Protein AF-A0A4R8Q6T5-F1 (afdb_monomer)

Mean predicted aligned error: 12.67 Å

Organism: NCBI:txid1347390

Sequence (331 aa):
MTASGTAIITATITTNTTVVEKPWSIVIPDEGCGNKSRFLDVEGKPVYREVRLLKQKSNISKEDVSLVDELRDRFESWFIHNTKSTYNVDPVTRTTNQLFYGLRTMEDKLNFGFCLANLYGIDLVHDEHQAITRWVAGYEISSPFKAAVAKIPATTGAVIRWTHLSHKAFQMLDERLPGIISKGEPGVYEVRDLVINELSATGEPVREVMATTLGFNEESFGQYADGPRGVPEFLFVINSRSGKSISPLVDGDCKEVVFIQNMTGKFKLVGRQVLGGNWRDGKRGPRRVYYFDEIEAPETESHITARDIKNMKYKGFFEAFGFGPCELGCC

Solvent-accessible surface area (backbone atoms only — not comparable to full-atom values): 19272 Å² total; per-residue (Å²): 141,82,86,88,81,85,83,84,82,85,78,86,76,80,80,72,84,76,78,78,83,71,83,79,72,86,75,81,79,94,71,80,88,79,95,71,95,73,64,48,48,101,84,70,42,74,57,71,46,60,77,43,65,77,82,73,100,65,90,78,46,74,66,47,52,54,49,47,52,58,51,44,54,50,50,47,38,22,75,78,68,65,44,67,47,76,40,78,56,38,62,43,59,48,46,49,50,57,53,47,76,65,50,89,47,71,67,57,32,50,36,48,4,52,54,51,31,51,75,43,69,32,44,81,82,74,51,15,50,57,26,48,42,41,27,76,73,69,67,50,84,50,73,47,26,55,56,32,53,68,47,46,57,62,29,35,18,36,28,33,32,76,39,57,63,25,72,66,50,44,47,26,63,78,69,39,38,40,22,87,74,74,62,45,58,61,32,38,31,47,44,52,40,76,45,46,33,67,75,47,78,75,79,50,78,79,44,48,61,39,75,27,14,59,27,43,52,71,51,67,48,74,78,48,78,86,51,100,59,85,58,43,46,33,32,39,41,33,41,35,56,35,28,26,70,50,18,65,52,65,72,46,86,37,50,30,27,39,33,41,53,93,69,34,34,34,37,34,61,53,32,34,34,40,39,73,29,65,40,74,97,83,32,78,28,42,35,34,37,39,33,28,43,52,39,80,42,62,89,73,92,59,90,76,44,44,62,55,64,72,64,58,78,85,60,62,59,49,71,77,72,72,42,62,80,76,75,88,66,86,134

Radius of gyration: 25.17 Å; Cα contacts (8 Å, |Δi|>4): 557; chains: 1; bounding box: 45×65×118 Å

Structure (mmCIF, N/CA/C/O backbone):
data_AF-A0A4R8Q6T5-F1
#
_entry.id   AF-A0A4R8Q6T5-F1
#
loop_
_atom_site.group_PDB
_atom_site.id
_atom_site.type_symbol
_atom_site.label_atom_id
_atom_site.label_alt_id
_atom_site.label_comp_id
_atom_site.label_asym_id
_atom_site.label_entity_id
_atom_site.label_seq_id
_atom_site.pdbx_PDB_ins_code
_atom_site.Cartn_x
_atom_site.Cartn_y
_atom_site.Cartn_z
_atom_site.occupancy
_atom_site.B_iso_or_equiv
_atom_site.auth_seq_id
_atom_site.auth_comp_id
_atom_site.auth_asym_id
_atom_site.auth_atom_id
_atom_site.pdbx_PDB_model_num
ATOM 1 N N . MET A 1 1 ? 5.111 -31.913 -77.897 1.00 41.72 1 MET A N 1
ATOM 2 C CA . MET A 1 1 ? 3.918 -31.370 -77.216 1.00 41.72 1 MET A CA 1
ATOM 3 C C . MET A 1 1 ? 3.627 -32.261 -76.027 1.00 41.72 1 MET A C 1
ATOM 5 O O . MET A 1 1 ? 3.254 -33.404 -76.239 1.00 41.72 1 MET A O 1
ATOM 9 N N . THR A 1 2 ? 3.842 -31.778 -74.808 1.00 31.95 2 THR A N 1
ATOM 10 C CA . THR A 1 2 ? 3.439 -32.469 -73.573 1.00 31.95 2 THR A CA 1
ATOM 11 C C . THR A 1 2 ? 3.069 -31.404 -72.549 1.00 31.95 2 THR A C 1
ATOM 13 O O . THR A 1 2 ? 3.820 -30.455 -72.337 1.00 31.95 2 THR A O 1
ATOM 16 N N . ALA A 1 3 ? 1.852 -31.529 -72.029 1.00 30.45 3 ALA A N 1
ATOM 17 C CA . ALA A 1 3 ? 1.122 -30.528 -71.268 1.00 30.45 3 ALA A CA 1
ATOM 18 C C . ALA A 1 3 ? 1.686 -30.317 -69.854 1.00 30.45 3 ALA A C 1
ATOM 20 O O . ALA A 1 3 ? 2.035 -31.279 -69.173 1.00 30.45 3 ALA A O 1
ATOM 21 N N . SER A 1 4 ? 1.712 -29.062 -69.394 1.00 28.89 4 SER A N 1
ATOM 22 C CA . SER A 1 4 ? 1.910 -28.716 -67.985 1.00 28.89 4 SER A CA 1
ATOM 23 C C . SER A 1 4 ? 0.555 -28.681 -67.274 1.00 28.89 4 SER A C 1
ATOM 25 O O . SER A 1 4 ? -0.289 -27.845 -67.597 1.00 28.89 4 SER A O 1
ATOM 27 N N . GLY A 1 5 ? 0.342 -29.577 -66.312 1.00 30.03 5 GLY A N 1
ATOM 28 C CA . GLY A 1 5 ? -0.769 -29.506 -65.365 1.00 30.03 5 GLY A CA 1
ATOM 29 C C . GLY A 1 5 ? -0.298 -28.874 -64.059 1.00 30.03 5 GLY A C 1
ATOM 30 O O . GLY A 1 5 ? 0.591 -29.410 -63.402 1.00 30.03 5 GLY A O 1
ATOM 31 N N . THR A 1 6 ? -0.882 -27.739 -63.685 1.00 29.98 6 THR A N 1
ATOM 32 C CA . THR A 1 6 ? -0.647 -27.085 -62.392 1.00 29.98 6 THR A CA 1
ATOM 33 C C . THR A 1 6 ? -1.584 -27.701 -61.354 1.00 29.98 6 THR A C 1
ATOM 35 O O . THR A 1 6 ? -2.801 -27.572 -61.473 1.00 29.98 6 THR A O 1
ATOM 38 N N . ALA A 1 7 ? -1.039 -28.363 -60.333 1.00 28.12 7 ALA A N 1
ATOM 39 C CA . ALA A 1 7 ? -1.802 -28.779 -59.159 1.00 28.12 7 ALA A CA 1
ATOM 40 C C . ALA A 1 7 ? -1.841 -27.626 -58.143 1.00 28.12 7 ALA A C 1
ATOM 42 O O . ALA A 1 7 ? -0.799 -27.162 -57.683 1.00 28.12 7 ALA A O 1
ATOM 43 N N . ILE A 1 8 ? -3.041 -27.154 -57.802 1.00 29.17 8 ILE A N 1
ATOM 44 C CA . ILE A 1 8 ? -3.260 -26.174 -56.733 1.00 29.17 8 ILE A CA 1
ATOM 45 C C . ILE A 1 8 ? -3.425 -26.954 -55.426 1.00 29.17 8 ILE A C 1
ATOM 47 O O . ILE A 1 8 ? -4.403 -27.677 -55.253 1.00 29.17 8 ILE A O 1
ATOM 51 N N . ILE A 1 9 ? -2.468 -26.810 -54.510 1.00 27.95 9 ILE A N 1
ATOM 52 C CA . ILE A 1 9 ? -2.590 -27.297 -53.132 1.00 27.95 9 ILE A CA 1
ATOM 53 C C . ILE A 1 9 ? -3.162 -26.147 -52.302 1.00 27.95 9 ILE A C 1
ATOM 55 O O . ILE A 1 9 ? -2.483 -25.154 -52.046 1.00 27.95 9 ILE A O 1
ATOM 59 N N . THR A 1 10 ? -4.423 -26.262 -51.894 1.00 27.61 10 THR A N 1
ATOM 60 C CA . THR A 1 10 ? -5.048 -25.329 -50.951 1.00 27.61 10 THR A CA 1
ATOM 61 C C . THR A 1 10 ? -4.611 -25.701 -49.535 1.00 27.61 10 THR A C 1
ATOM 63 O O . THR A 1 10 ? -5.092 -26.679 -48.971 1.00 27.61 10 THR A O 1
ATOM 66 N N . ALA A 1 11 ? -3.688 -24.934 -48.954 1.00 26.33 11 ALA A N 1
ATOM 67 C CA . ALA A 1 11 ? -3.382 -25.021 -47.531 1.00 26.33 11 ALA A CA 1
ATOM 68 C C . ALA A 1 11 ? -4.326 -24.088 -46.759 1.00 26.33 11 ALA A C 1
ATOM 70 O O . ALA A 1 11 ? -4.243 -22.865 -46.872 1.00 26.33 11 ALA A O 1
ATOM 71 N N . THR A 1 12 ? -5.241 -24.662 -45.979 1.00 27.20 12 THR A N 1
ATOM 72 C CA . THR A 1 12 ? -6.041 -23.919 -45.001 1.00 27.20 12 THR A CA 1
ATOM 73 C C . THR A 1 12 ? -5.122 -23.478 -43.863 1.00 27.20 12 THR A C 1
ATOM 75 O O . THR A 1 12 ? -4.714 -24.291 -43.037 1.00 27.20 12 THR A O 1
ATOM 78 N N . ILE A 1 13 ? -4.765 -22.193 -43.828 1.00 26.33 13 ILE A N 1
ATOM 79 C CA . ILE A 1 13 ? -4.040 -21.597 -42.702 1.00 26.33 13 ILE A CA 1
ATOM 80 C C . ILE A 1 13 ? -5.072 -21.180 -41.658 1.00 26.33 13 ILE A C 1
ATOM 82 O O . ILE A 1 13 ? -5.786 -20.193 -41.827 1.00 26.33 13 ILE A O 1
ATOM 86 N N . THR A 1 14 ? -5.140 -21.932 -40.564 1.00 27.44 14 THR A N 1
ATOM 87 C CA . THR A 1 14 ? -5.819 -21.507 -39.339 1.00 27.44 14 THR A CA 1
ATOM 88 C C . THR A 1 14 ? -5.022 -20.344 -38.752 1.00 27.44 14 THR A C 1
ATOM 90 O O . THR A 1 14 ? -3.917 -20.530 -38.242 1.00 27.44 14 THR A O 1
ATOM 93 N N . THR A 1 15 ? -5.537 -19.122 -38.865 1.00 31.30 15 THR A N 1
ATOM 94 C CA . THR A 1 15 ? -4.906 -17.940 -38.273 1.00 31.30 15 THR A CA 1
ATOM 95 C C . THR A 1 15 ? -5.043 -18.005 -36.755 1.00 31.30 15 THR A C 1
ATOM 97 O O . THR A 1 15 ? -6.064 -17.603 -36.200 1.00 31.30 15 THR A O 1
ATOM 100 N N . ASN A 1 16 ? -4.006 -18.496 -36.076 1.00 28.91 16 ASN A N 1
ATOM 101 C CA . ASN A 1 16 ? -3.763 -18.113 -34.692 1.00 28.91 16 ASN A CA 1
ATOM 102 C C . ASN A 1 16 ? -3.507 -16.609 -34.689 1.00 28.91 16 ASN A C 1
ATOM 104 O O . ASN A 1 16 ? -2.599 -16.130 -35.367 1.00 28.91 16 ASN A O 1
ATOM 108 N N . THR A 1 17 ? -4.343 -15.870 -33.971 1.00 29.81 17 THR A N 1
ATOM 109 C CA . THR A 1 17 ? -4.276 -14.419 -33.838 1.00 29.81 17 THR A CA 1
ATOM 110 C C . THR A 1 17 ? -2.946 -14.034 -33.193 1.00 29.81 17 THR A C 1
ATOM 112 O O . THR A 1 17 ? -2.808 -13.993 -31.972 1.00 29.81 17 THR A O 1
ATOM 115 N N . THR A 1 18 ? -1.932 -13.769 -34.011 1.00 25.67 18 THR A N 1
ATOM 116 C CA . THR A 1 18 ? -0.699 -13.118 -33.585 1.00 25.67 18 THR A CA 1
ATOM 117 C C . THR A 1 18 ? -1.061 -11.684 -33.227 1.00 25.67 18 THR A C 1
ATOM 119 O O . THR A 1 18 ? -1.229 -10.826 -34.093 1.00 25.67 18 THR A O 1
ATOM 122 N N . VAL A 1 19 ? -1.229 -11.419 -31.932 1.00 29.92 19 VAL A N 1
ATOM 123 C CA . VAL A 1 19 ? -1.235 -10.051 -31.416 1.00 29.92 19 VAL A CA 1
ATOM 124 C C . VAL A 1 19 ? 0.145 -9.476 -31.716 1.00 29.92 19 VAL A C 1
ATOM 126 O O . VAL A 1 19 ? 1.141 -9.880 -31.119 1.00 29.92 19 VAL A O 1
ATOM 129 N N . VAL A 1 20 ? 0.200 -8.579 -32.698 1.00 27.17 20 VAL A N 1
ATOM 130 C CA . VAL A 1 20 ? 1.410 -7.856 -33.086 1.00 27.17 20 VAL A CA 1
ATOM 131 C C . VAL A 1 20 ? 1.887 -7.044 -31.883 1.00 27.17 20 VAL A C 1
ATOM 133 O O . VAL A 1 20 ? 1.216 -6.115 -31.435 1.00 27.17 20 VAL A O 1
ATOM 136 N N . GLU A 1 21 ? 3.051 -7.410 -31.352 1.00 30.05 21 GLU A N 1
ATOM 137 C CA . GLU A 1 21 ? 3.780 -6.618 -30.372 1.00 30.05 21 GLU A CA 1
ATOM 138 C C . GLU A 1 21 ? 4.259 -5.331 -31.041 1.00 30.05 21 GLU A C 1
ATOM 140 O O . GLU A 1 21 ? 5.170 -5.344 -31.866 1.00 30.05 21 GLU A O 1
ATOM 145 N N . LYS A 1 22 ? 3.657 -4.199 -30.677 1.00 25.34 22 LYS A N 1
ATOM 146 C CA . LYS A 1 22 ? 4.366 -2.927 -30.768 1.00 25.34 22 LYS A CA 1
ATOM 147 C C . LYS A 1 22 ? 5.020 -2.668 -29.409 1.00 25.34 22 LYS A C 1
ATOM 149 O O . LYS A 1 22 ? 4.285 -2.567 -28.427 1.00 25.34 22 LYS A O 1
ATOM 154 N N . PRO A 1 23 ? 6.358 -2.565 -29.309 1.00 31.11 23 PRO A N 1
ATOM 155 C CA . PRO A 1 23 ? 6.964 -1.878 -28.179 1.00 31.11 23 PRO A CA 1
ATOM 156 C C . PRO A 1 23 ? 6.429 -0.443 -28.194 1.00 31.11 23 PRO A C 1
ATOM 158 O O . PRO A 1 23 ? 6.535 0.257 -29.201 1.00 31.11 23 PRO A O 1
ATOM 161 N N . TRP A 1 24 ? 5.778 -0.021 -27.114 1.00 28.05 24 TRP A N 1
ATOM 162 C CA . TRP A 1 24 ? 5.309 1.354 -26.982 1.00 28.05 24 TRP A CA 1
ATOM 163 C C . TRP A 1 24 ? 6.512 2.208 -26.584 1.00 28.05 24 TRP A C 1
ATOM 165 O O . TRP A 1 24 ? 6.812 2.386 -25.408 1.00 28.05 24 TRP A O 1
ATOM 175 N N . SER A 1 25 ? 7.248 2.699 -27.576 1.00 28.02 25 SER A N 1
ATOM 176 C CA . SER A 1 25 ? 8.178 3.810 -27.411 1.00 28.02 25 SER A CA 1
ATOM 177 C C . SER A 1 25 ? 7.420 5.106 -27.687 1.00 28.02 25 SER A C 1
ATOM 179 O O . SER A 1 25 ? 7.092 5.417 -28.830 1.00 28.02 25 SER A O 1
ATOM 181 N N . ILE A 1 26 ? 7.133 5.880 -26.639 1.00 29.61 26 ILE A N 1
ATOM 182 C CA . ILE A 1 26 ? 6.725 7.275 -26.818 1.00 29.61 26 ILE A CA 1
ATOM 183 C C . ILE A 1 26 ? 7.985 8.049 -27.210 1.00 29.61 26 ILE A C 1
ATOM 185 O O . ILE A 1 26 ? 8.833 8.359 -26.376 1.00 29.61 26 ILE A O 1
ATOM 189 N N . VAL A 1 27 ? 8.121 8.329 -28.504 1.00 29.09 27 VAL A N 1
ATOM 190 C CA . VAL A 1 27 ? 9.004 9.386 -28.999 1.00 29.09 27 VAL A CA 1
ATOM 191 C C . VAL A 1 27 ? 8.220 10.684 -28.861 1.00 29.09 27 VAL A C 1
ATOM 193 O O . VAL A 1 27 ? 7.201 10.857 -29.522 1.00 29.09 27 VAL A O 1
ATOM 196 N N . ILE A 1 28 ? 8.662 11.579 -27.978 1.00 32.03 28 ILE A N 1
ATOM 197 C CA . ILE A 1 28 ? 8.125 12.943 -27.916 1.00 32.03 28 ILE A CA 1
ATOM 198 C C . ILE A 1 28 ? 8.622 13.668 -29.179 1.00 32.03 28 ILE A C 1
ATOM 200 O O . ILE A 1 28 ? 9.840 13.796 -29.324 1.00 32.03 28 ILE A O 1
ATOM 204 N N . PRO A 1 29 ? 7.747 14.121 -30.099 1.00 27.34 29 PRO A N 1
ATOM 205 C CA . PRO A 1 29 ? 8.188 14.932 -31.221 1.00 27.34 29 PRO A CA 1
ATOM 206 C C . PRO A 1 29 ? 8.642 16.295 -30.701 1.00 27.34 29 PRO A C 1
ATOM 208 O O . PRO A 1 29 ? 7.980 16.924 -29.871 1.00 27.34 29 PRO A O 1
ATOM 211 N N . ASP A 1 30 ? 9.811 16.719 -31.168 1.00 35.44 30 ASP A N 1
ATOM 212 C CA . ASP A 1 30 ? 10.375 18.021 -30.851 1.00 35.44 30 ASP A CA 1
ATOM 213 C C . ASP A 1 30 ? 9.693 19.073 -31.725 1.00 35.44 30 ASP A C 1
ATOM 215 O O . ASP A 1 30 ? 10.127 19.355 -32.836 1.00 35.44 30 ASP A O 1
ATOM 219 N N . GLU A 1 31 ? 8.598 19.643 -31.227 1.00 29.88 31 GLU A N 1
ATOM 220 C CA . GLU A 1 31 ? 8.008 20.837 -31.821 1.00 29.88 31 GLU A CA 1
ATOM 221 C C . GLU A 1 31 ? 7.702 21.875 -30.738 1.00 29.88 31 GLU A C 1
ATOM 223 O O . GLU A 1 31 ? 6.775 21.733 -29.945 1.00 29.88 31 GLU A O 1
ATOM 228 N N . GLY A 1 32 ? 8.500 22.945 -30.741 1.00 27.53 32 GLY A N 1
ATOM 229 C CA . GLY A 1 32 ? 8.045 24.279 -30.355 1.00 27.53 32 GLY A CA 1
ATOM 230 C C . GLY A 1 32 ? 8.136 24.656 -28.873 1.00 27.53 32 GLY A C 1
ATOM 231 O O . GLY A 1 32 ? 7.346 24.224 -28.046 1.00 27.53 32 GLY A O 1
ATOM 232 N N . CYS A 1 33 ? 9.067 25.575 -28.601 1.00 26.97 33 CYS A N 1
ATOM 233 C CA . CYS A 1 33 ? 9.010 26.670 -27.624 1.00 26.97 33 CYS A CA 1
ATOM 234 C C . CYS A 1 33 ? 8.460 26.419 -26.201 1.00 26.97 33 CYS A C 1
ATOM 236 O O . CYS A 1 33 ? 7.260 26.308 -25.974 1.00 26.97 33 CYS A O 1
ATOM 238 N N . GLY A 1 34 ? 9.349 26.597 -25.214 1.00 26.50 34 GLY A N 1
ATOM 239 C CA . GLY A 1 34 ? 8.990 27.096 -23.881 1.00 26.50 34 GLY A CA 1
ATOM 240 C C . GLY A 1 34 ? 9.240 26.106 -22.745 1.00 26.50 34 GLY A C 1
ATOM 241 O O . GLY A 1 34 ? 8.472 25.173 -22.548 1.00 26.50 34 GLY A O 1
ATOM 242 N N . ASN A 1 35 ? 10.325 26.346 -21.999 1.00 32.84 35 ASN A N 1
ATOM 243 C CA . ASN A 1 35 ? 10.637 25.865 -20.645 1.00 32.84 35 ASN A CA 1
ATOM 244 C C . ASN A 1 35 ? 9.890 24.605 -20.168 1.00 32.84 35 ASN A C 1
ATOM 246 O O . ASN A 1 35 ? 8.928 24.683 -19.405 1.00 32.84 35 ASN A O 1
ATOM 250 N N . LYS A 1 36 ? 10.402 23.429 -20.543 1.00 28.45 36 LYS A N 1
ATOM 251 C CA . LYS A 1 36 ? 10.101 22.162 -19.866 1.00 28.45 36 LYS A CA 1
ATOM 252 C C . LYS A 1 36 ? 11.420 21.489 -19.517 1.00 28.45 36 LYS A C 1
ATOM 254 O O . LYS A 1 36 ? 12.179 21.111 -20.405 1.00 28.45 36 LYS A O 1
ATOM 259 N N . SER A 1 37 ? 11.702 21.373 -18.226 1.00 32.12 37 SER A N 1
ATOM 260 C CA . SER A 1 37 ? 12.828 20.619 -17.680 1.00 32.12 37 SER A CA 1
ATOM 261 C C . SER A 1 37 ? 12.722 19.156 -18.130 1.00 32.12 37 SER A C 1
ATOM 263 O O . SER A 1 37 ? 11.960 18.369 -17.573 1.00 32.12 37 SER A O 1
ATOM 265 N N . ARG A 1 38 ? 13.455 18.797 -19.191 1.00 37.28 38 ARG A N 1
ATOM 266 C CA . ARG A 1 38 ? 13.640 17.411 -19.636 1.00 37.28 38 ARG A CA 1
ATOM 267 C C . ARG A 1 38 ? 14.781 16.806 -18.816 1.00 37.28 38 ARG A C 1
ATOM 269 O O . ARG A 1 38 ? 15.878 17.356 -18.792 1.00 37.28 38 ARG A O 1
ATOM 276 N N . PHE A 1 39 ? 14.520 15.692 -18.134 1.00 44.72 39 PHE A N 1
ATOM 277 C CA . PHE A 1 39 ? 15.545 14.930 -17.416 1.00 44.72 39 PHE A CA 1
ATOM 278 C C . PHE A 1 39 ? 16.373 14.147 -18.432 1.00 44.72 39 PHE A C 1
ATOM 280 O O . PHE A 1 39 ? 15.939 13.110 -18.940 1.00 44.72 39 PHE A O 1
ATOM 287 N N . LEU A 1 40 ? 17.529 14.708 -18.773 1.00 40.06 40 LEU A N 1
ATOM 288 C CA . LEU A 1 40 ? 18.495 14.109 -19.677 1.00 40.06 40 LEU A CA 1
ATOM 289 C C . LEU A 1 40 ? 19.514 13.274 -18.879 1.00 40.06 40 LEU A C 1
ATOM 291 O O . LEU A 1 40 ? 19.876 13.656 -17.765 1.00 40.06 40 LEU A O 1
ATOM 295 N N . ASP A 1 41 ? 19.977 12.142 -19.415 1.00 42.50 41 ASP A N 1
ATOM 296 C CA . ASP A 1 41 ? 21.210 11.509 -18.931 1.00 42.50 41 ASP A CA 1
ATOM 297 C C . ASP A 1 41 ? 22.436 12.381 -19.252 1.00 42.50 41 ASP A C 1
ATOM 299 O O . ASP A 1 41 ? 22.342 13.443 -19.869 1.00 42.50 41 ASP A O 1
ATOM 303 N N . VAL A 1 42 ? 23.613 11.909 -18.833 1.00 36.12 42 VAL A N 1
ATOM 304 C CA . VAL A 1 42 ? 24.922 12.545 -19.064 1.00 36.12 42 VAL A CA 1
ATOM 305 C C . VAL A 1 42 ? 25.224 12.771 -20.562 1.00 36.12 42 VAL A C 1
ATOM 307 O O . VAL A 1 42 ? 26.123 13.539 -20.888 1.00 36.12 42 VAL A O 1
ATOM 310 N N . GLU A 1 43 ? 24.469 12.145 -21.474 1.00 38.50 43 GLU A N 1
ATOM 311 C CA . GLU A 1 43 ? 24.570 12.293 -22.933 1.00 38.50 43 GLU A CA 1
ATOM 312 C C . GLU A 1 43 ? 23.423 13.115 -23.550 1.00 38.50 43 GLU A C 1
ATOM 314 O O . GLU A 1 43 ? 23.309 13.190 -24.775 1.00 38.50 43 GLU A O 1
ATOM 319 N N . GLY A 1 44 ? 22.550 13.734 -22.751 1.00 35.84 44 GLY A N 1
ATOM 320 C CA . GLY A 1 44 ? 21.470 14.551 -23.297 1.00 35.84 44 GLY A CA 1
ATOM 321 C C . GLY A 1 44 ? 20.220 13.767 -23.732 1.00 35.84 44 GLY A C 1
ATOM 322 O O . GLY A 1 44 ? 19.425 14.314 -24.496 1.00 35.84 44 GLY A O 1
ATOM 323 N N . LYS A 1 45 ? 20.012 12.512 -23.294 1.00 40.00 45 LYS A N 1
ATOM 324 C CA . LYS A 1 45 ? 18.856 11.677 -23.699 1.00 40.00 45 LYS A CA 1
ATOM 325 C C . LYS A 1 45 ? 17.794 11.544 -22.599 1.00 40.00 45 LYS A C 1
ATOM 327 O O . LYS A 1 45 ? 18.154 11.411 -21.433 1.00 40.00 45 LYS A O 1
ATOM 332 N N . PRO A 1 46 ? 16.486 11.507 -22.929 1.00 44.44 46 PRO A N 1
ATOM 333 C CA . PRO A 1 46 ? 15.430 11.272 -21.942 1.00 44.44 46 PRO A CA 1
ATOM 334 C C . PRO A 1 46 ? 15.614 9.913 -21.253 1.00 44.44 46 PRO A C 1
ATOM 336 O O . PRO A 1 46 ? 15.673 8.887 -21.931 1.00 44.44 46 PRO A O 1
ATOM 339 N N . VAL A 1 47 ? 15.663 9.871 -19.917 1.00 50.72 47 VAL A N 1
ATOM 340 C CA . VAL A 1 47 ? 15.849 8.602 -19.184 1.00 50.72 47 VAL A CA 1
ATOM 341 C C . VAL A 1 47 ? 14.530 8.038 -18.662 1.00 50.72 47 VAL A C 1
ATOM 343 O O . VAL A 1 47 ? 14.310 7.935 -17.459 1.00 50.72 47 VAL A O 1
ATOM 346 N N . TYR A 1 48 ? 13.674 7.609 -19.589 1.00 52.06 48 TYR A N 1
ATOM 347 C CA . TYR A 1 48 ? 12.569 6.686 -19.315 1.00 52.06 48 TYR A CA 1
ATOM 348 C C . TYR A 1 48 ? 12.804 5.451 -20.167 1.00 52.06 48 TYR A C 1
ATOM 350 O O . TYR A 1 48 ? 12.770 5.526 -21.395 1.00 52.06 48 TYR A O 1
ATOM 358 N N . ARG A 1 49 ? 13.098 4.308 -19.546 1.00 53.69 49 ARG A N 1
ATOM 359 C CA . ARG A 1 49 ? 13.229 3.057 -20.290 1.00 53.69 49 ARG A CA 1
ATOM 360 C C . ARG A 1 49 ? 11.965 2.239 -20.069 1.00 53.69 49 ARG A C 1
ATOM 362 O O . ARG A 1 49 ? 11.766 1.668 -19.008 1.00 53.69 49 ARG A O 1
ATOM 369 N N . GLU A 1 50 ? 11.134 2.233 -21.107 1.00 58.47 50 GLU A N 1
ATOM 370 C CA . GLU A 1 50 ? 10.191 1.174 -21.479 1.00 58.47 50 GLU A CA 1
ATOM 371 C C . GLU A 1 50 ? 9.457 0.481 -20.313 1.00 58.47 50 GLU A C 1
ATOM 373 O O . GLU A 1 50 ? 10.024 -0.338 -19.582 1.00 58.47 50 GLU A O 1
ATOM 378 N N . VAL A 1 51 ? 8.150 0.728 -20.190 1.00 58.94 51 VAL A N 1
ATOM 379 C CA . VAL A 1 51 ? 7.304 -0.145 -19.370 1.00 58.94 51 VAL A CA 1
ATOM 380 C C . VAL A 1 51 ? 7.169 -1.483 -20.078 1.00 58.94 51 VAL A C 1
ATOM 382 O O . VAL A 1 51 ? 6.610 -1.580 -21.169 1.00 58.94 51 VAL A O 1
ATOM 385 N N . ARG A 1 52 ? 7.699 -2.528 -19.446 1.00 64.44 52 ARG A N 1
ATOM 386 C CA . ARG A 1 52 ? 7.574 -3.901 -19.919 1.00 64.44 52 ARG A CA 1
ATOM 387 C C . ARG A 1 52 ? 6.532 -4.596 -19.067 1.00 64.44 52 ARG A C 1
ATOM 389 O O . ARG A 1 52 ? 6.772 -4.889 -17.894 1.00 64.44 52 ARG A O 1
ATOM 396 N N . LEU A 1 53 ? 5.394 -4.911 -19.675 1.00 65.94 53 LEU A N 1
ATOM 397 C CA . LEU A 1 53 ? 4.513 -5.932 -19.124 1.00 65.94 53 LEU A CA 1
ATOM 398 C C . LEU A 1 53 ? 5.302 -7.241 -19.076 1.00 65.94 53 LEU A C 1
ATOM 400 O O . LEU A 1 53 ? 5.909 -7.656 -20.067 1.00 65.94 53 LEU A O 1
ATOM 404 N N . LEU A 1 54 ? 5.350 -7.862 -17.901 1.00 63.16 54 LEU A N 1
ATOM 405 C CA . LEU A 1 54 ? 6.136 -9.069 -17.683 1.00 63.16 54 LEU A CA 1
ATOM 406 C C . LEU A 1 54 ? 5.447 -10.259 -18.348 1.00 63.16 54 LEU A C 1
ATOM 408 O O . LEU A 1 54 ? 4.634 -10.950 -17.733 1.00 63.16 54 LEU A O 1
ATOM 412 N N . LYS A 1 55 ? 5.777 -10.487 -19.622 1.00 57.00 55 LYS A N 1
ATOM 413 C CA . LYS A 1 55 ? 5.338 -11.654 -20.381 1.00 57.00 55 LYS A CA 1
ATOM 414 C C . LYS A 1 55 ? 6.254 -12.842 -20.112 1.00 57.00 55 LYS A C 1
ATOM 416 O O . LYS A 1 55 ? 7.387 -12.859 -20.576 1.00 57.00 55 LYS A O 1
ATOM 421 N N . GLN A 1 56 ? 5.715 -13.855 -19.443 1.00 46.56 56 GLN A N 1
ATOM 422 C CA . GLN A 1 56 ? 5.859 -15.265 -19.819 1.00 46.56 56 GLN A CA 1
ATOM 423 C C . GLN A 1 56 ? 4.956 -16.114 -18.907 1.00 46.56 56 GLN A C 1
ATOM 425 O O . GLN A 1 56 ? 4.972 -15.962 -17.690 1.00 46.56 56 GLN A O 1
ATOM 430 N N . LYS A 1 57 ? 4.151 -16.993 -19.519 1.00 46.59 57 LYS A N 1
ATOM 431 C CA . LYS A 1 57 ? 3.280 -18.018 -18.897 1.00 46.59 57 LYS A CA 1
ATOM 432 C C . LYS A 1 57 ? 2.061 -17.582 -18.059 1.00 46.59 57 LYS A C 1
ATOM 434 O O . LYS A 1 57 ? 1.292 -18.459 -17.690 1.00 46.59 57 LYS A O 1
ATOM 439 N N . SER A 1 58 ? 1.822 -16.294 -17.815 1.00 52.78 58 SER A N 1
ATOM 440 C CA . SER A 1 58 ? 0.653 -15.801 -17.061 1.00 52.78 58 SER A CA 1
ATOM 441 C C . SER A 1 58 ? -0.345 -15.053 -17.952 1.00 52.78 58 SER A C 1
ATOM 443 O O . SER A 1 58 ? 0.044 -14.322 -18.866 1.00 52.78 58 SER A O 1
ATOM 445 N N . ASN A 1 59 ? -1.638 -15.233 -17.672 1.00 61.12 59 ASN A N 1
ATOM 446 C CA . ASN A 1 59 ? -2.739 -14.480 -18.273 1.00 61.12 59 ASN A CA 1
ATOM 447 C C . ASN A 1 59 ? -2.677 -13.015 -17.801 1.00 61.12 59 ASN A C 1
ATOM 449 O O . ASN A 1 59 ? -3.322 -12.653 -16.819 1.00 61.12 59 ASN A O 1
ATOM 453 N N . ILE A 1 60 ? -1.876 -12.182 -18.475 1.00 73.31 60 ILE A N 1
ATOM 454 C CA . ILE A 1 60 ? -2.020 -10.724 -18.384 1.00 73.31 60 ILE A CA 1
ATOM 455 C C . ILE A 1 60 ? -3.342 -10.377 -19.061 1.00 73.31 60 ILE A C 1
ATOM 457 O O . ILE A 1 60 ? -3.488 -10.548 -20.275 1.00 73.31 60 ILE A O 1
ATOM 461 N N . SER A 1 61 ? -4.318 -9.964 -18.264 1.00 79.88 61 SER A N 1
ATOM 462 C CA . SER A 1 61 ? -5.643 -9.612 -18.752 1.00 79.88 61 SER A CA 1
ATOM 463 C C . SER A 1 61 ? -5.658 -8.182 -19.297 1.00 79.88 61 SER A C 1
ATOM 465 O O . SER A 1 61 ? -4.713 -7.413 -19.110 1.00 79.88 61 SER A O 1
ATOM 467 N N . LYS A 1 62 ? -6.730 -7.797 -19.994 1.00 82.69 62 LYS A N 1
ATOM 468 C CA . LYS A 1 62 ? -6.885 -6.406 -20.457 1.00 82.69 62 LYS A CA 1
ATOM 469 C C . LYS A 1 62 ? -6.992 -5.438 -19.279 1.00 82.69 62 LYS A C 1
ATOM 471 O O . LYS A 1 62 ? -6.524 -4.308 -19.367 1.00 82.69 62 LYS A O 1
ATOM 476 N N . GLU A 1 63 ? -7.575 -5.904 -18.183 1.00 86.12 63 GLU A N 1
ATOM 477 C CA . GLU A 1 63 ? -7.722 -5.169 -16.933 1.00 86.12 63 GLU A CA 1
ATOM 478 C C . GLU A 1 63 ? -6.353 -4.911 -16.290 1.00 86.12 63 GLU A C 1
ATOM 480 O O . GLU A 1 63 ? -6.099 -3.786 -15.868 1.00 86.12 63 GLU A O 1
ATOM 485 N N . ASP A 1 64 ? -5.435 -5.889 -16.309 1.00 85.88 64 ASP A N 1
ATOM 486 C CA . ASP A 1 64 ? -4.056 -5.688 -15.838 1.00 85.88 64 ASP A CA 1
ATOM 487 C C . ASP A 1 64 ? -3.336 -4.598 -16.653 1.00 85.88 64 ASP A C 1
ATOM 489 O O . ASP A 1 64 ? -2.622 -3.770 -16.090 1.00 85.88 64 ASP A O 1
ATOM 493 N N . VAL A 1 65 ? -3.521 -4.586 -17.981 1.00 84.75 65 VAL A N 1
ATOM 494 C CA . VAL A 1 65 ? -2.922 -3.566 -18.860 1.00 84.75 65 VAL A CA 1
ATOM 495 C C . VAL A 1 65 ? -3.459 -2.180 -18.516 1.00 84.75 65 VAL A C 1
ATOM 497 O O . VAL A 1 65 ? -2.672 -1.267 -18.281 1.00 84.75 65 VAL A O 1
ATOM 500 N N . SER A 1 66 ? -4.786 -2.044 -18.424 1.00 86.75 66 SER A N 1
ATOM 501 C CA . SER A 1 66 ? -5.437 -0.776 -18.076 1.00 86.75 66 SER A CA 1
ATOM 502 C C . SER A 1 66 ? -4.976 -0.264 -16.712 1.00 86.75 66 SER A C 1
ATOM 504 O O . SER A 1 66 ? -4.674 0.917 -16.564 1.00 86.75 66 SER A O 1
ATOM 506 N N . LEU A 1 67 ? -4.871 -1.157 -15.724 1.00 89.00 67 LEU A N 1
ATOM 507 C CA . LEU A 1 67 ? -4.389 -0.809 -14.393 1.00 89.00 67 LEU A CA 1
ATOM 508 C C . LEU A 1 67 ? -2.941 -0.305 -14.430 1.00 89.00 67 LEU A C 1
ATOM 510 O O . LEU A 1 67 ? -2.633 0.718 -13.819 1.00 89.00 67 LEU A O 1
ATOM 514 N N . VAL A 1 68 ? -2.046 -1.005 -15.134 1.00 89.12 68 VAL A N 1
ATOM 515 C CA . VAL A 1 68 ? -0.638 -0.594 -15.244 1.00 89.12 68 VAL A CA 1
ATOM 516 C C . VAL A 1 68 ? -0.518 0.764 -15.925 1.00 89.12 68 VAL A C 1
ATOM 518 O O . VAL A 1 68 ? 0.243 1.598 -15.438 1.00 89.12 68 VAL A O 1
ATOM 521 N N . ASP A 1 69 ? -1.263 1.008 -17.004 1.00 86.69 69 ASP A N 1
ATOM 522 C CA . ASP A 1 69 ? -1.253 2.301 -17.693 1.00 86.69 69 ASP A CA 1
ATOM 523 C C . ASP A 1 69 ? -1.718 3.433 -16.761 1.00 86.69 69 ASP A C 1
ATOM 525 O O . ASP A 1 69 ? -1.021 4.438 -16.618 1.00 86.69 69 ASP A O 1
ATOM 529 N N . GLU A 1 70 ? -2.820 3.245 -16.029 1.00 90.75 70 GLU A N 1
ATOM 530 C CA . GLU A 1 70 ? -3.327 4.250 -15.086 1.00 90.75 70 GLU A CA 1
ATOM 531 C C . GLU A 1 70 ? -2.360 4.533 -13.925 1.00 90.75 70 GLU A C 1
ATOM 533 O O . GLU A 1 70 ? -2.152 5.690 -13.541 1.00 90.75 70 GLU A O 1
ATOM 538 N N . LEU A 1 71 ? -1.764 3.489 -13.342 1.00 91.81 71 LEU A N 1
ATOM 539 C CA . LEU A 1 71 ? -0.795 3.637 -12.255 1.00 91.81 71 LEU A CA 1
ATOM 540 C C . LEU A 1 71 ? 0.510 4.267 -12.743 1.00 91.81 71 LEU A C 1
ATOM 542 O O . LEU A 1 71 ? 1.084 5.095 -12.031 1.00 91.81 71 LEU A O 1
ATOM 546 N N . ARG A 1 72 ? 0.973 3.903 -13.945 1.00 89.25 72 ARG A N 1
ATOM 547 C CA . ARG A 1 72 ? 2.152 4.499 -14.580 1.00 89.25 72 ARG A CA 1
ATOM 548 C C . ARG A 1 72 ? 1.935 5.981 -14.816 1.00 89.25 72 ARG A C 1
ATOM 550 O O . ARG A 1 72 ? 2.762 6.765 -14.373 1.00 89.25 72 ARG A O 1
ATOM 557 N N . ASP A 1 73 ? 0.841 6.372 -15.456 1.00 87.62 73 ASP A N 1
ATOM 558 C CA . ASP A 1 73 ? 0.609 7.770 -15.825 1.00 87.62 73 ASP A CA 1
ATOM 559 C C . ASP A 1 73 ? 0.566 8.677 -14.582 1.00 87.62 73 ASP A C 1
ATOM 561 O O . ASP A 1 73 ? 1.090 9.795 -14.581 1.00 87.62 73 ASP A O 1
ATOM 565 N N . ARG A 1 74 ? 0.009 8.177 -13.471 1.00 90.75 74 ARG A N 1
ATOM 566 C CA . ARG A 1 74 ? 0.019 8.872 -12.171 1.00 90.75 74 ARG A CA 1
ATOM 567 C C . ARG A 1 74 ? 1.399 8.916 -11.538 1.00 90.75 74 ARG A C 1
ATOM 569 O O . ARG A 1 74 ? 1.804 9.975 -11.051 1.00 90.75 74 ARG A O 1
ATOM 576 N N . PHE A 1 75 ? 2.110 7.791 -11.554 1.00 88.81 75 PHE A N 1
ATOM 577 C CA . PHE A 1 75 ? 3.486 7.720 -11.088 1.00 88.81 75 PHE A CA 1
ATOM 578 C C . PHE A 1 75 ? 4.362 8.713 -11.852 1.00 88.81 75 PHE A C 1
ATOM 580 O O . PHE A 1 75 ? 5.031 9.514 -11.216 1.00 88.81 75 PHE A O 1
ATOM 587 N N . GLU A 1 76 ? 4.312 8.726 -13.182 1.00 84.19 76 GLU A N 1
ATOM 588 C CA . GLU A 1 76 ? 5.082 9.634 -14.031 1.00 84.19 76 GLU A CA 1
ATOM 589 C C . GLU A 1 76 ? 4.672 11.092 -13.802 1.00 84.19 76 GLU A C 1
ATOM 591 O O . GLU A 1 76 ? 5.527 11.955 -13.620 1.00 84.19 76 GLU A O 1
ATOM 596 N N . SER A 1 77 ? 3.378 11.389 -13.687 1.00 84.44 77 SER A N 1
ATOM 597 C CA . SER A 1 77 ? 2.924 12.749 -13.362 1.00 84.44 77 SER A CA 1
ATOM 598 C C . SER A 1 77 ? 3.512 13.252 -12.039 1.00 84.44 77 SER A C 1
ATOM 600 O O . SER A 1 77 ? 3.989 14.386 -11.943 1.00 84.44 77 SER A O 1
ATOM 602 N N . TRP A 1 78 ? 3.551 12.409 -11.011 1.00 85.38 78 TRP A N 1
ATOM 603 C CA . TRP A 1 78 ? 4.211 12.750 -9.755 1.00 85.38 78 TRP A CA 1
ATOM 604 C C . TRP A 1 78 ? 5.739 12.819 -9.901 1.00 85.38 78 TRP A C 1
ATOM 606 O O . TRP A 1 78 ? 6.353 13.823 -9.542 1.00 85.38 78 TRP A O 1
ATOM 616 N N . PHE A 1 79 ? 6.351 11.805 -10.506 1.00 80.38 79 PHE A N 1
ATOM 617 C CA . PHE A 1 79 ? 7.795 11.670 -10.683 1.00 80.38 79 PHE A CA 1
ATOM 618 C C . PHE A 1 79 ? 8.396 12.865 -11.425 1.00 80.38 79 PHE A C 1
ATOM 620 O O . PHE A 1 79 ? 9.332 13.512 -10.950 1.00 80.38 79 PHE A O 1
ATOM 627 N N . ILE A 1 80 ? 7.787 13.227 -12.554 1.00 76.75 80 ILE A N 1
ATOM 628 C CA . ILE A 1 80 ? 8.275 14.215 -13.522 1.00 76.75 80 ILE A CA 1
ATOM 629 C C . ILE A 1 80 ? 7.729 15.612 -13.236 1.00 76.75 80 ILE A C 1
ATOM 631 O O . ILE A 1 80 ? 8.466 16.596 -13.299 1.00 76.75 80 ILE A O 1
ATOM 635 N N . HIS A 1 81 ? 6.462 15.725 -12.820 1.00 77.69 81 HIS A N 1
ATOM 636 C CA . HIS A 1 81 ? 5.769 17.015 -12.680 1.00 77.69 81 HIS A CA 1
ATOM 637 C C . HIS A 1 81 ? 5.352 17.382 -11.246 1.00 77.69 81 HIS A C 1
ATOM 639 O O . HIS A 1 81 ? 4.885 18.493 -11.023 1.00 77.69 81 HIS A O 1
ATOM 645 N N . ASN A 1 82 ? 5.605 16.519 -10.256 1.00 77.00 82 ASN A N 1
ATOM 646 C CA . ASN A 1 82 ? 5.274 16.711 -8.837 1.00 77.00 82 ASN A CA 1
ATOM 647 C C . ASN A 1 82 ? 3.770 16.882 -8.644 1.00 77.00 82 ASN A C 1
ATOM 649 O O . ASN A 1 82 ? 3.291 17.543 -7.724 1.00 77.00 82 ASN A O 1
ATOM 653 N N . THR A 1 83 ? 3.004 16.295 -9.560 1.00 84.31 83 THR A N 1
ATOM 654 C CA . THR A 1 83 ? 1.556 16.323 -9.506 1.00 84.31 83 THR A CA 1
ATOM 655 C C . THR A 1 83 ? 1.101 15.299 -8.480 1.00 84.31 83 THR A C 1
ATOM 657 O O . THR A 1 83 ? 1.070 14.097 -8.746 1.00 84.31 83 THR A O 1
ATOM 660 N N . LYS A 1 84 ? 0.766 15.791 -7.283 1.00 86.38 84 LYS A N 1
ATOM 661 C CA . LYS A 1 84 ? 0.237 14.961 -6.200 1.00 86.38 84 LYS A CA 1
ATOM 662 C C . LYS A 1 84 ? -1.072 14.327 -6.653 1.00 86.38 84 LYS A C 1
ATOM 664 O O . LYS A 1 84 ? -1.961 15.017 -7.151 1.00 86.38 84 LYS A O 1
ATOM 669 N N . SER A 1 85 ? -1.203 13.017 -6.485 1.00 85.88 85 SER A N 1
ATOM 670 C CA . SER A 1 85 ? -2.423 12.322 -6.886 1.00 85.88 85 SER A CA 1
ATOM 671 C C . SER A 1 85 ? -2.717 11.112 -6.010 1.00 85.88 85 SER A C 1
ATOM 673 O O . SER A 1 85 ? -1.843 10.550 -5.354 1.00 85.88 85 SER A O 1
ATOM 675 N N . THR A 1 86 ? -3.986 10.722 -5.994 1.00 86.06 86 THR A N 1
ATOM 676 C CA . THR A 1 86 ? -4.457 9.464 -5.413 1.00 86.06 86 THR A CA 1
ATOM 677 C C . THR A 1 86 ? -5.249 8.707 -6.473 1.00 86.06 86 THR A C 1
ATOM 679 O O . THR A 1 86 ? -5.683 9.294 -7.467 1.00 86.06 86 THR A O 1
ATOM 682 N N . TYR A 1 87 ? -5.427 7.406 -6.279 1.00 88.12 87 TYR A N 1
ATOM 683 C CA . TYR A 1 87 ? -6.169 6.540 -7.190 1.00 88.12 87 TYR A CA 1
ATOM 684 C C . TYR A 1 87 ? -7.145 5.698 -6.384 1.00 88.12 87 TYR A C 1
ATOM 686 O O . TYR A 1 87 ? -6.709 5.090 -5.416 1.00 88.12 87 TYR A O 1
ATOM 694 N N . ASN A 1 88 ? -8.431 5.698 -6.751 1.00 87.62 88 ASN A N 1
ATOM 695 C CA . ASN A 1 88 ? -9.481 4.832 -6.194 1.00 87.62 88 ASN A CA 1
ATOM 696 C C . ASN A 1 88 ? -9.483 4.675 -4.662 1.00 87.62 88 ASN A C 1
ATOM 698 O O . ASN A 1 88 ? -9.750 3.594 -4.145 1.00 87.62 88 ASN A O 1
ATOM 702 N N . VAL A 1 89 ? -9.207 5.759 -3.930 1.00 92.94 89 VAL A N 1
ATOM 703 C CA . VAL A 1 89 ? -9.219 5.741 -2.459 1.00 92.94 89 VAL A CA 1
ATOM 704 C C . VAL A 1 89 ? -10.648 5.683 -1.952 1.00 92.94 89 VAL A C 1
ATOM 706 O O . VAL A 1 89 ? -11.474 6.507 -2.370 1.00 92.94 89 VAL A O 1
ATOM 709 N N . ASP A 1 90 ? -10.923 4.750 -1.047 1.00 93.69 90 ASP A N 1
ATOM 710 C CA . ASP A 1 90 ? -12.245 4.539 -0.476 1.00 93.69 90 ASP A CA 1
ATOM 711 C C . ASP A 1 90 ? -12.741 5.781 0.296 1.00 93.69 90 ASP A C 1
ATOM 713 O O . ASP A 1 90 ? -11.949 6.622 0.746 1.00 93.69 90 ASP A O 1
ATOM 717 N N . PRO A 1 91 ? -14.067 5.952 0.444 1.00 93.56 91 PRO A N 1
ATOM 718 C CA . PRO A 1 91 ? -14.623 7.135 1.087 1.00 93.56 91 PRO A CA 1
ATOM 719 C C . PRO A 1 91 ? -14.222 7.309 2.555 1.00 93.56 91 PRO A C 1
ATOM 721 O O . PRO A 1 91 ? -14.120 8.458 2.997 1.00 93.56 91 PRO A O 1
ATOM 724 N N . VAL A 1 92 ? -14.018 6.218 3.304 1.00 94.12 92 VAL A N 1
ATOM 725 C CA . VAL A 1 92 ? -13.638 6.272 4.723 1.00 94.12 92 VAL A CA 1
ATOM 726 C C . VAL A 1 92 ? -12.229 6.835 4.818 1.00 94.12 92 VAL A C 1
ATOM 728 O O . VAL A 1 92 ? -12.059 7.927 5.355 1.00 94.12 92 VAL A O 1
ATOM 731 N N . THR A 1 93 ? -11.250 6.191 4.181 1.00 94.69 93 THR A N 1
ATOM 732 C CA . THR A 1 93 ? -9.851 6.634 4.179 1.00 94.69 93 THR A CA 1
ATOM 733 C C . THR A 1 93 ? -9.706 8.044 3.619 1.00 94.69 93 THR A C 1
ATOM 735 O O . THR A 1 93 ? -8.980 8.871 4.175 1.00 94.69 93 THR A O 1
ATOM 738 N N . ARG A 1 94 ? -10.420 8.366 2.532 1.00 94.06 94 ARG A N 1
ATOM 739 C CA . ARG A 1 94 ? -10.401 9.714 1.948 1.00 94.06 94 ARG A CA 1
ATOM 740 C C . ARG A 1 94 ? -10.867 10.765 2.949 1.00 94.06 94 ARG A C 1
ATOM 742 O O . ARG A 1 94 ? -10.208 11.791 3.085 1.00 94.06 94 ARG A O 1
ATOM 749 N N . THR A 1 95 ? -11.981 10.516 3.631 1.00 93.25 95 THR A N 1
ATOM 750 C CA . THR A 1 95 ? -12.544 11.444 4.619 1.00 93.25 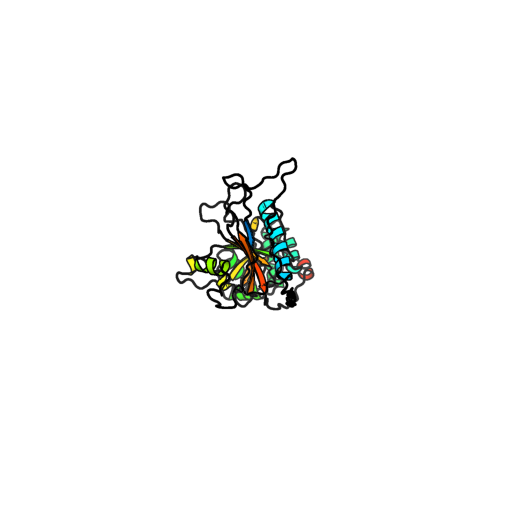95 THR A CA 1
ATOM 751 C C . THR A 1 95 ? -11.630 11.568 5.833 1.00 93.25 95 THR A C 1
ATOM 753 O O . THR A 1 95 ? -11.338 12.684 6.252 1.00 93.25 95 THR A O 1
ATOM 756 N N . THR A 1 96 ? -11.126 10.446 6.350 1.00 93.38 96 THR A N 1
ATOM 757 C CA . THR A 1 96 ? -10.196 10.415 7.483 1.00 93.38 96 THR A CA 1
ATOM 758 C C . THR A 1 96 ? -8.955 11.246 7.187 1.00 93.38 96 THR A C 1
ATOM 760 O O . THR A 1 96 ? -8.633 12.151 7.949 1.00 93.38 96 THR A O 1
ATOM 763 N N . ASN A 1 97 ? -8.312 11.025 6.038 1.00 90.81 97 ASN A N 1
ATOM 764 C CA . ASN A 1 97 ? -7.126 11.782 5.646 1.00 90.81 97 ASN A CA 1
ATOM 765 C C . ASN A 1 97 ? -7.435 13.266 5.397 1.00 90.81 97 ASN A C 1
ATOM 767 O O . ASN A 1 97 ? -6.654 14.124 5.794 1.00 90.81 97 ASN A O 1
ATOM 771 N N . GLN A 1 98 ? -8.562 13.596 4.760 1.00 89.56 98 GLN A N 1
ATOM 772 C CA . GLN A 1 98 ? -8.952 14.995 4.546 1.00 89.56 98 GLN A CA 1
ATOM 773 C C . GLN A 1 98 ? -9.129 15.759 5.859 1.00 89.56 98 GLN A C 1
ATOM 775 O O . GLN A 1 98 ? -8.693 16.904 5.950 1.00 89.56 98 GLN A O 1
ATOM 780 N N . LEU A 1 99 ? -9.763 15.140 6.857 1.00 90.06 99 LEU A N 1
ATOM 781 C CA . LEU A 1 99 ? -9.955 15.765 8.161 1.00 90.06 99 LEU A CA 1
ATOM 782 C C . LEU A 1 99 ? -8.639 15.822 8.935 1.00 90.06 99 LEU A C 1
ATOM 784 O O . LEU A 1 99 ? -8.238 16.910 9.328 1.00 90.06 99 LEU A O 1
ATOM 788 N N . PHE A 1 100 ? -7.938 14.694 9.073 1.00 89.88 100 PHE A N 1
ATOM 789 C CA . PHE A 1 100 ? -6.703 14.591 9.851 1.00 89.88 100 PHE A CA 1
ATOM 790 C C . PHE A 1 100 ? -5.613 15.557 9.368 1.00 89.88 100 PHE A C 1
ATOM 792 O O . PHE A 1 100 ? -5.097 16.356 10.145 1.00 89.88 100 PHE A O 1
ATOM 799 N N . TYR A 1 101 ? -5.304 15.552 8.067 1.00 86.12 101 TYR A N 1
ATOM 800 C CA . TYR A 1 101 ? -4.272 16.429 7.497 1.00 86.12 101 TYR A CA 1
ATOM 801 C C . TYR A 1 101 ? -4.742 17.883 7.307 1.00 86.12 101 TYR A C 1
ATOM 803 O O . TYR A 1 101 ? -3.946 18.738 6.924 1.00 86.12 101 TYR A O 1
ATOM 811 N N . GLY A 1 102 ? -6.021 18.180 7.562 1.00 86.12 102 GLY A N 1
ATOM 812 C CA . GLY A 1 102 ? -6.543 19.545 7.648 1.00 86.12 102 GLY A CA 1
ATOM 813 C C . GLY A 1 102 ? -6.353 20.192 9.026 1.00 86.12 102 GLY A C 1
ATOM 814 O O . GLY A 1 102 ? -6.512 21.410 9.152 1.00 86.12 102 GLY A O 1
ATOM 815 N N . LEU A 1 103 ? -6.017 19.402 10.052 1.00 86.69 103 LEU A N 1
ATOM 816 C CA . LEU A 1 103 ? -5.774 19.879 11.413 1.00 86.69 103 LEU A CA 1
ATOM 817 C C . LEU A 1 103 ? -4.436 20.615 11.506 1.00 86.69 103 LEU A C 1
ATOM 819 O O . LEU A 1 103 ? -3.447 20.236 10.880 1.00 86.69 103 LEU A O 1
ATOM 823 N N . ARG A 1 104 ? -4.413 21.693 12.297 1.00 85.06 104 ARG A N 1
ATOM 824 C CA . ARG A 1 104 ? -3.259 22.603 12.386 1.00 85.06 104 ARG A CA 1
ATOM 825 C C . ARG A 1 104 ? -2.360 22.342 13.583 1.00 85.06 104 ARG A C 1
ATOM 827 O O . ARG A 1 104 ? -1.189 22.707 13.532 1.00 85.06 104 ARG A O 1
ATOM 834 N N . THR A 1 105 ? -2.903 21.779 14.657 1.00 84.50 105 THR A N 1
ATOM 835 C CA . THR A 1 105 ? -2.168 21.573 15.905 1.00 84.50 105 THR A CA 1
ATOM 836 C C . THR A 1 105 ? -1.928 20.088 16.151 1.00 84.50 105 THR A C 1
ATOM 838 O O . THR A 1 105 ? -2.720 19.236 15.746 1.00 84.50 105 THR A O 1
ATOM 841 N N . MET A 1 106 ? -0.821 19.786 16.828 1.00 84.38 106 MET A N 1
ATOM 842 C CA . MET A 1 106 ? -0.512 18.437 17.307 1.00 84.38 106 MET A CA 1
ATOM 843 C C . MET A 1 106 ? -1.613 17.922 18.246 1.00 84.38 106 MET A C 1
ATOM 845 O O . MET A 1 106 ? -2.032 16.776 18.138 1.00 84.38 106 MET A O 1
ATOM 849 N N . GLU A 1 107 ? -2.125 18.782 19.129 1.00 84.56 107 GLU A N 1
ATOM 850 C CA . GLU A 1 107 ? -3.198 18.427 20.062 1.00 84.56 107 GLU A CA 1
ATOM 851 C C . GLU A 1 107 ? -4.466 17.977 19.326 1.00 84.56 107 GLU A C 1
ATOM 853 O O . GLU A 1 107 ? -5.006 16.914 19.626 1.00 84.56 107 GLU A O 1
ATOM 858 N N . ASP A 1 108 ? -4.903 18.720 18.305 1.00 84.19 108 ASP A N 1
ATOM 859 C CA . ASP A 1 108 ? -6.078 18.343 17.514 1.00 84.19 108 ASP A CA 1
ATOM 860 C C . ASP A 1 108 ? -5.882 16.999 16.809 1.00 84.19 108 ASP A C 1
ATOM 862 O O . ASP A 1 108 ? -6.797 16.174 16.773 1.00 84.19 108 ASP A O 1
ATOM 866 N N . LYS A 1 109 ? -4.690 16.765 16.250 1.00 86.62 109 LYS A N 1
ATOM 867 C CA . LYS A 1 109 ? -4.350 15.507 15.579 1.00 86.62 109 LYS A CA 1
ATOM 868 C C . LYS A 1 109 ? -4.363 14.323 16.543 1.00 86.62 109 LYS A C 1
ATOM 870 O O . LYS A 1 109 ? -4.919 13.280 16.207 1.00 86.62 109 LYS A O 1
ATOM 875 N N . LEU A 1 110 ? -3.805 14.483 17.742 1.00 85.38 110 LEU A N 1
ATOM 876 C CA . LEU A 1 110 ? -3.851 13.454 18.782 1.00 85.38 110 LEU A CA 1
ATOM 877 C C . LEU A 1 110 ? -5.298 13.170 19.201 1.00 85.38 110 LEU A C 1
ATOM 879 O O . LEU A 1 110 ? -5.716 12.013 19.213 1.00 85.38 110 LEU A O 1
ATOM 883 N N . ASN A 1 111 ? -6.095 14.214 19.449 1.00 85.81 111 ASN A N 1
ATOM 884 C CA . ASN A 1 111 ? -7.514 14.087 19.794 1.00 85.81 111 ASN A CA 1
ATOM 885 C C . ASN A 1 111 ? -8.293 13.344 18.701 1.00 85.81 111 ASN A C 1
ATOM 887 O O . ASN A 1 111 ? -9.066 12.430 18.993 1.00 85.81 111 ASN A O 1
ATOM 891 N N . PHE A 1 112 ? -8.053 13.697 17.436 1.00 87.81 112 PHE A N 1
ATOM 892 C CA . PHE A 1 112 ? -8.615 13.000 16.285 1.00 87.81 112 PHE A CA 1
ATOM 893 C C . PHE A 1 112 ? -8.220 11.521 16.284 1.00 87.81 112 PHE A C 1
ATOM 895 O O . PHE A 1 112 ? -9.092 10.665 16.137 1.00 87.81 112 PHE A O 1
ATOM 902 N N . GLY A 1 113 ? -6.934 11.218 16.475 1.00 89.75 113 GLY A N 1
ATOM 903 C CA . GLY A 1 113 ? -6.418 9.851 16.496 1.00 89.75 113 GLY A CA 1
ATOM 904 C C . GLY A 1 113 ? -7.054 8.994 17.588 1.00 89.75 113 GLY A C 1
ATOM 905 O O . GLY A 1 113 ? -7.458 7.865 17.315 1.00 89.75 113 GLY A O 1
ATOM 906 N N . PHE A 1 114 ? -7.252 9.545 18.788 1.00 88.19 114 PHE A N 1
ATOM 907 C CA . PHE A 1 114 ? -7.951 8.857 19.877 1.00 88.19 114 PHE A CA 1
ATOM 908 C C . PHE A 1 114 ? -9.436 8.623 19.580 1.00 88.19 114 PHE A C 1
ATOM 910 O O . PHE A 1 114 ? -9.943 7.522 19.807 1.00 88.19 114 PHE A O 1
ATOM 917 N N . CYS A 1 115 ? -10.144 9.620 19.038 1.00 88.88 115 CYS A N 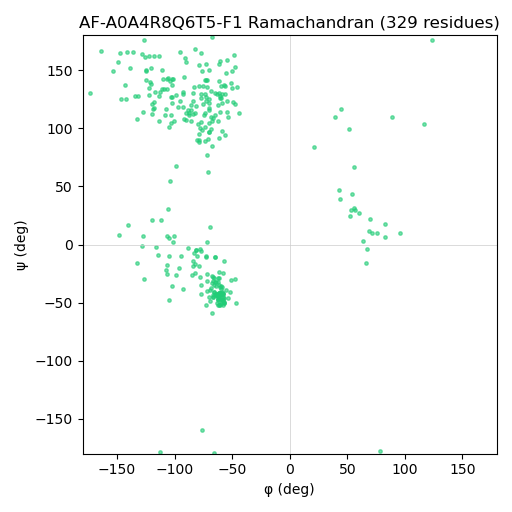1
ATOM 918 C CA . CYS A 1 115 ? -11.537 9.447 18.619 1.00 88.88 115 CYS A CA 1
ATOM 919 C C . CYS A 1 115 ? -11.671 8.383 17.523 1.00 88.88 115 CYS A C 1
ATOM 921 O O . CYS A 1 115 ? -12.587 7.562 17.575 1.00 88.88 115 CYS A O 1
ATOM 923 N N . LEU A 1 116 ? -10.748 8.377 16.560 1.00 92.12 116 LEU A N 1
ATOM 924 C CA . LEU A 1 116 ? -10.722 7.407 15.475 1.00 92.12 116 LEU A CA 1
ATOM 925 C C . LEU A 1 116 ? -10.429 5.994 15.988 1.00 92.12 116 LEU A C 1
ATOM 927 O O . LEU A 1 116 ? -11.118 5.052 15.607 1.00 92.12 116 LEU A O 1
ATOM 931 N N . ALA A 1 117 ? -9.448 5.850 16.880 1.00 91.12 117 ALA A N 1
ATOM 932 C CA . ALA A 1 117 ? -9.129 4.583 17.524 1.00 91.12 117 ALA A CA 1
ATOM 933 C C . ALA A 1 117 ? -10.349 4.015 18.265 1.00 91.12 117 ALA A C 1
ATOM 935 O O . ALA A 1 117 ? -10.704 2.858 18.053 1.00 91.12 117 ALA A O 1
ATOM 936 N N . ASN A 1 118 ? -11.053 4.849 19.038 1.00 89.75 118 ASN A N 1
ATOM 937 C CA . ASN A 1 118 ? -12.282 4.446 19.719 1.00 89.75 118 ASN A CA 1
ATOM 938 C C . ASN A 1 118 ? -13.391 4.040 18.730 1.00 89.75 118 ASN A C 1
ATOM 940 O O . ASN A 1 118 ? -14.040 3.015 18.919 1.00 89.75 118 ASN A O 1
ATOM 944 N N . LEU A 1 119 ? -13.576 4.791 17.636 1.00 91.31 119 LEU A N 1
ATOM 945 C CA . LEU A 1 119 ? -14.538 4.435 16.584 1.00 91.31 119 LEU A CA 1
ATOM 946 C C . LEU A 1 119 ? -14.220 3.073 15.948 1.00 91.31 119 LEU A C 1
ATOM 948 O O . LEU A 1 119 ? -15.131 2.327 15.597 1.00 91.31 119 LEU A O 1
ATOM 952 N N . TYR A 1 120 ? -12.937 2.743 15.810 1.00 92.00 120 TYR A N 1
ATOM 953 C CA . TYR A 1 120 ? -12.475 1.456 15.291 1.00 92.00 120 TYR A CA 1
ATOM 954 C C . TYR A 1 120 ? -12.478 0.346 16.357 1.00 92.00 120 TYR A C 1
ATOM 956 O O . TYR A 1 120 ? -12.192 -0.803 16.037 1.00 92.00 120 TYR A O 1
ATOM 964 N N . GLY A 1 121 ? -12.795 0.650 17.620 1.00 90.94 121 GLY A N 1
ATOM 965 C CA . GLY A 1 121 ? -12.729 -0.310 18.727 1.00 90.94 121 GLY A CA 1
ATOM 966 C C . GLY A 1 121 ? -11.300 -0.705 19.122 1.00 90.94 121 GLY A C 1
ATOM 967 O O . GLY A 1 121 ? -11.089 -1.780 19.692 1.00 90.94 121 GLY A O 1
ATOM 968 N N . ILE A 1 122 ? -10.313 0.128 18.784 1.00 90.69 122 ILE A N 1
ATOM 969 C CA . ILE A 1 122 ? -8.917 -0.019 19.203 1.00 90.69 122 ILE A CA 1
ATOM 970 C C . ILE A 1 122 ? -8.807 0.434 20.656 1.00 90.69 122 ILE A C 1
ATOM 972 O O . ILE A 1 122 ? -9.211 1.544 21.007 1.00 90.69 122 ILE A O 1
ATOM 976 N N . ASP A 1 123 ? -8.257 -0.435 21.496 1.00 84.31 123 ASP A N 1
ATOM 977 C CA . ASP A 1 123 ? -8.139 -0.189 22.922 1.00 84.31 123 ASP A CA 1
ATOM 978 C C . ASP A 1 123 ? -7.057 0.862 23.210 1.00 84.31 123 ASP A C 1
ATOM 980 O O . ASP A 1 123 ? -5.889 0.729 22.829 1.00 84.31 123 ASP A O 1
ATOM 984 N N . LEU A 1 124 ? -7.46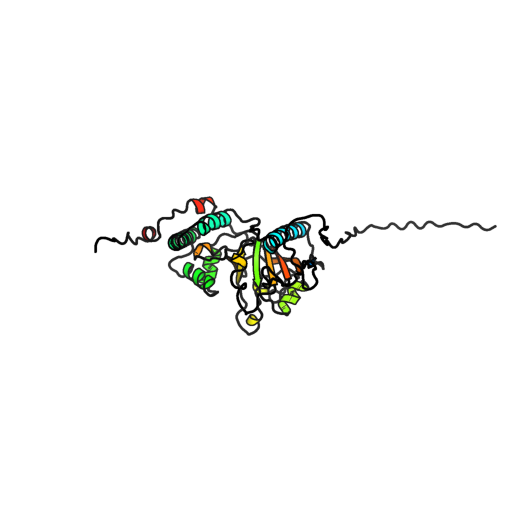4 1.930 23.892 1.00 77.00 124 LEU A N 1
ATOM 985 C CA . LEU A 1 124 ? -6.586 3.027 24.295 1.00 77.00 124 LEU A CA 1
ATOM 986 C C . LEU A 1 124 ? -5.840 2.733 25.608 1.00 77.00 124 LEU A C 1
ATOM 988 O O . LEU A 1 124 ? -4.842 3.388 25.899 1.00 77.00 124 LEU A O 1
ATOM 992 N N . VAL A 1 125 ? -6.317 1.765 26.396 1.00 66.19 125 VAL A N 1
ATOM 993 C CA . VAL A 1 125 ? -5.842 1.428 27.746 1.00 66.19 125 VAL A CA 1
ATOM 994 C C . VAL A 1 125 ? -4.945 0.184 27.742 1.00 66.19 125 VAL A C 1
ATOM 996 O O . VAL A 1 125 ? -3.971 0.146 28.489 1.00 66.19 125 VAL A O 1
ATOM 999 N N . HIS A 1 126 ? -5.224 -0.812 26.892 1.00 59.88 126 HIS A N 1
ATOM 1000 C CA . HIS A 1 126 ? -4.533 -2.116 26.890 1.00 59.88 126 HIS A CA 1
ATOM 1001 C C . HIS A 1 126 ? -3.514 -2.290 25.743 1.00 59.88 126 HIS A C 1
ATOM 1003 O O . HIS A 1 126 ? -3.567 -3.256 24.987 1.00 59.88 126 HIS A O 1
ATOM 1009 N N . ASP A 1 127 ? -2.561 -1.365 25.620 1.00 81.12 127 ASP A N 1
ATOM 1010 C CA . ASP A 1 127 ? -1.401 -1.409 24.705 1.00 81.12 127 ASP A CA 1
ATOM 1011 C C . ASP A 1 127 ? -1.670 -1.352 23.188 1.00 81.12 127 ASP A C 1
ATOM 1013 O O . ASP A 1 127 ? -0.738 -1.058 22.445 1.00 81.12 127 ASP A O 1
ATOM 1017 N N . GLU A 1 128 ? -2.885 -1.585 22.685 1.00 87.31 128 GLU A N 1
ATOM 1018 C CA . GLU A 1 128 ? -3.156 -1.624 21.235 1.00 87.31 128 GLU A CA 1
ATOM 1019 C C . GLU A 1 128 ? -2.830 -0.301 20.523 1.00 87.31 128 GLU A C 1
ATOM 1021 O O . GLU A 1 128 ? -2.081 -0.297 19.543 1.00 87.31 128 GLU A O 1
ATOM 1026 N N . HIS A 1 129 ? -3.333 0.833 21.025 1.00 86.88 129 HIS A N 1
ATOM 1027 C CA . HIS A 1 129 ? -2.991 2.150 20.469 1.00 86.88 129 HIS A CA 1
ATOM 1028 C C . HIS A 1 129 ? -1.493 2.453 20.597 1.00 86.88 129 HIS A C 1
ATOM 1030 O O . HIS A 1 129 ? -0.854 2.857 19.623 1.00 86.88 129 HIS A O 1
ATOM 1036 N N . GLN A 1 130 ? -0.897 2.156 21.758 1.00 86.69 130 GLN A N 1
ATOM 1037 C CA . GLN A 1 130 ? 0.544 2.326 21.963 1.00 86.69 130 GLN A CA 1
ATOM 1038 C C . GLN A 1 130 ? 1.377 1.464 21.008 1.00 86.69 130 GLN A C 1
ATOM 1040 O O . GLN A 1 130 ? 2.443 1.893 20.572 1.00 86.69 130 GLN A O 1
ATOM 1045 N N . ALA A 1 131 ? 0.914 0.265 20.660 1.00 89.12 131 ALA A N 1
ATOM 1046 C CA . ALA A 1 131 ? 1.609 -0.624 19.744 1.00 89.12 131 ALA A CA 1
ATOM 1047 C C . ALA A 1 131 ? 1.645 -0.059 18.316 1.00 89.12 131 ALA A C 1
ATOM 1049 O O . ALA A 1 131 ? 2.655 -0.219 17.633 1.00 89.12 131 ALA A O 1
ATOM 1050 N N . ILE A 1 132 ? 0.604 0.668 17.885 1.00 89.50 132 ILE A N 1
ATOM 1051 C CA . ILE A 1 132 ? 0.641 1.432 16.626 1.00 89.50 132 ILE A CA 1
ATOM 1052 C C . ILE A 1 132 ? 1.696 2.541 16.714 1.00 89.50 132 ILE A C 1
ATOM 1054 O O . ILE A 1 132 ? 2.494 2.697 15.791 1.00 89.50 132 ILE A O 1
ATOM 1058 N N . THR A 1 133 ? 1.769 3.263 17.835 1.00 86.56 133 THR A N 1
ATOM 1059 C CA . THR A 1 133 ? 2.789 4.304 18.045 1.00 86.56 133 THR A CA 1
ATOM 1060 C C . THR A 1 133 ? 4.207 3.728 17.996 1.00 86.56 133 THR A C 1
ATOM 1062 O O . THR A 1 133 ? 5.077 4.297 17.340 1.00 86.56 133 THR A O 1
ATOM 1065 N N . ARG A 1 134 ? 4.456 2.574 18.632 1.00 85.62 134 ARG A N 1
ATOM 1066 C CA . ARG A 1 134 ? 5.768 1.897 18.602 1.00 85.62 134 ARG A CA 1
ATOM 1067 C C . ARG A 1 134 ? 6.134 1.391 17.206 1.00 85.62 134 ARG A C 1
ATOM 1069 O O . ARG A 1 134 ? 7.302 1.465 16.823 1.00 85.62 134 ARG A O 1
ATOM 1076 N N . TRP A 1 135 ? 5.155 0.937 16.424 1.00 87.00 135 TRP A N 1
ATOM 1077 C CA . TRP A 1 135 ? 5.367 0.624 15.012 1.00 87.00 135 TRP A CA 1
ATOM 1078 C C . TRP A 1 135 ? 5.789 1.863 14.217 1.00 87.00 135 TRP A C 1
ATOM 1080 O O . TRP A 1 135 ? 6.822 1.830 13.555 1.00 87.00 135 TRP A O 1
ATOM 1090 N N . VAL A 1 136 ? 5.049 2.969 14.315 1.00 82.19 136 VAL A N 1
ATOM 1091 C CA . VAL A 1 136 ? 5.373 4.195 13.564 1.00 82.19 136 VAL A CA 1
ATOM 1092 C C . VAL A 1 136 ? 6.726 4.779 13.994 1.00 82.19 136 VAL A C 1
ATOM 1094 O O . VAL A 1 136 ? 7.483 5.264 13.156 1.00 82.19 136 VAL A O 1
ATOM 1097 N N . ALA A 1 137 ? 7.072 4.691 15.282 1.00 78.56 137 ALA A N 1
ATOM 1098 C CA . ALA A 1 137 ? 8.329 5.217 15.810 1.00 78.56 137 ALA A CA 1
ATOM 1099 C C . ALA A 1 137 ? 9.554 4.334 15.504 1.00 78.56 137 ALA A C 1
ATOM 1101 O O . ALA A 1 137 ? 10.654 4.856 15.319 1.00 78.56 137 ALA A O 1
ATOM 1102 N N . GLY A 1 138 ? 9.397 3.006 15.491 1.00 73.69 138 GLY A N 1
ATOM 1103 C CA . GLY A 1 138 ? 10.535 2.079 15.506 1.00 73.69 138 GLY A CA 1
ATOM 1104 C C . GLY A 1 138 ? 10.329 0.753 14.780 1.00 73.69 138 GLY A C 1
ATOM 1105 O O . GLY A 1 138 ? 11.188 -0.120 14.881 1.00 73.69 138 GLY A O 1
ATOM 1106 N N . TYR A 1 139 ? 9.229 0.587 14.044 1.00 78.62 139 TYR A N 1
ATOM 1107 C CA . TYR A 1 139 ? 8.842 -0.655 13.366 1.00 78.62 139 TYR A CA 1
ATOM 1108 C C . TYR A 1 139 ? 8.737 -1.871 14.307 1.00 78.62 139 TYR A C 1
ATOM 1110 O O . TYR A 1 139 ? 8.986 -3.007 13.898 1.00 78.62 139 TYR A O 1
ATOM 1118 N N . GLU A 1 140 ? 8.361 -1.650 15.573 1.00 81.38 140 GLU A N 1
ATOM 1119 C CA . GLU A 1 140 ? 8.135 -2.729 16.539 1.00 81.38 140 GLU A CA 1
ATOM 1120 C C . GLU A 1 140 ? 6.872 -3.521 16.172 1.00 81.38 140 GLU A C 1
ATOM 1122 O O . GLU A 1 140 ? 5.776 -2.969 16.087 1.00 81.38 140 GLU A O 1
ATOM 1127 N N . ILE A 1 141 ? 7.020 -4.832 15.964 1.00 82.44 141 ILE A N 1
ATOM 1128 C CA . ILE A 1 141 ? 5.905 -5.736 15.665 1.00 82.44 141 ILE A CA 1
ATOM 1129 C C . ILE A 1 141 ? 5.559 -6.517 16.931 1.00 82.44 141 ILE A C 1
ATOM 1131 O O . ILE A 1 141 ? 6.387 -7.257 17.459 1.00 82.44 141 ILE A O 1
ATOM 1135 N N . SER A 1 142 ? 4.312 -6.407 17.381 1.00 85.31 142 SER A N 1
ATOM 1136 C CA . SER A 1 142 ? 3.796 -7.106 18.560 1.00 85.31 142 SER A CA 1
ATOM 1137 C C . SER A 1 142 ? 2.407 -7.704 18.299 1.00 85.31 142 SER A C 1
ATOM 1139 O O . SER A 1 142 ? 1.742 -7.377 17.313 1.00 85.31 142 SER A O 1
ATOM 1141 N N . SER A 1 143 ? 1.946 -8.609 19.171 1.00 89.31 143 SER A N 1
ATOM 1142 C CA . SER A 1 143 ? 0.578 -9.144 19.069 1.00 89.31 143 SER A CA 1
ATOM 1143 C C . SER A 1 143 ? -0.491 -8.045 19.203 1.00 89.31 143 SER A C 1
ATOM 1145 O O . SER A 1 143 ? -1.408 -8.043 18.379 1.00 89.31 143 SER A O 1
ATOM 1147 N N . PRO A 1 144 ? -0.376 -7.079 20.143 1.00 91.75 144 PRO A N 1
ATOM 1148 C CA . PRO A 1 144 ? -1.286 -5.933 20.202 1.00 91.75 144 PRO A CA 1
ATOM 1149 C C . PRO A 1 144 ? -1.292 -5.090 18.924 1.00 91.75 144 PRO A C 1
ATOM 1151 O O . PRO A 1 144 ? -2.358 -4.665 18.493 1.00 91.75 144 PRO A O 1
ATOM 1154 N N . PHE A 1 145 ? -0.144 -4.911 18.256 1.00 90.81 145 PHE A N 1
ATOM 1155 C CA . PHE A 1 145 ? -0.096 -4.201 16.973 1.00 90.81 145 PHE A CA 1
ATOM 1156 C C . PHE A 1 145 ? -0.965 -4.890 15.912 1.00 90.81 145 PHE A C 1
ATOM 1158 O O . PHE A 1 145 ? -1.812 -4.252 15.288 1.00 90.81 145 PHE A O 1
ATOM 1165 N N . LYS A 1 146 ? -0.804 -6.208 15.732 1.00 91.25 146 LYS A N 1
ATOM 1166 C CA . LYS A 1 146 ? -1.605 -6.970 14.758 1.00 91.25 146 LYS A CA 1
ATOM 1167 C C . LYS A 1 146 ? -3.098 -6.928 15.094 1.00 91.25 146 LYS A C 1
ATOM 1169 O O . LYS A 1 146 ? -3.912 -6.754 14.190 1.00 91.25 146 LYS A O 1
ATOM 1174 N N . ALA A 1 147 ? -3.448 -7.051 16.376 1.00 91.81 147 ALA A N 1
ATOM 1175 C CA . ALA A 1 147 ? -4.830 -6.971 16.845 1.00 91.81 147 ALA A CA 1
ATOM 1176 C C . ALA A 1 147 ? -5.451 -5.592 16.570 1.00 91.81 147 ALA A C 1
ATOM 1178 O O . ALA A 1 147 ? -6.550 -5.518 16.023 1.00 91.81 147 ALA A O 1
ATOM 1179 N N . ALA A 1 148 ? -4.722 -4.510 16.855 1.00 93.25 148 ALA A N 1
ATOM 1180 C CA . ALA A 1 148 ? -5.167 -3.147 16.585 1.00 93.25 148 ALA A CA 1
ATOM 1181 C C . ALA A 1 148 ? -5.387 -2.912 15.082 1.00 93.25 148 ALA A C 1
ATOM 1183 O O . ALA A 1 148 ? -6.440 -2.434 14.664 1.00 93.25 148 ALA A O 1
ATOM 1184 N N . VAL A 1 149 ? -4.421 -3.314 14.248 1.00 93.12 149 VAL A N 1
ATOM 1185 C CA . VAL A 1 149 ? -4.487 -3.141 12.789 1.00 93.12 149 VAL A CA 1
ATOM 1186 C C . VAL A 1 149 ? -5.625 -3.953 12.159 1.00 93.12 149 VAL A C 1
ATOM 1188 O O . VAL A 1 149 ? -6.234 -3.499 11.189 1.00 93.12 149 VAL A O 1
ATOM 1191 N N . ALA A 1 150 ? -5.970 -5.116 12.720 1.00 91.88 150 ALA A N 1
ATOM 1192 C CA . ALA A 1 150 ? -7.090 -5.933 12.245 1.00 91.88 150 ALA A CA 1
ATOM 1193 C C . ALA A 1 150 ? -8.443 -5.207 12.333 1.00 91.88 150 ALA A C 1
ATOM 1195 O O . ALA A 1 150 ? -9.329 -5.471 11.522 1.00 91.88 150 ALA A O 1
ATOM 1196 N N . LYS A 1 151 ? -8.588 -4.280 13.287 1.00 93.00 151 LYS A N 1
ATOM 1197 C CA . LYS A 1 151 ? -9.820 -3.515 13.526 1.00 93.00 151 LYS A CA 1
ATOM 1198 C C . LYS A 1 151 ? -9.983 -2.314 12.591 1.00 93.00 151 LYS A C 1
ATOM 1200 O O . LYS A 1 151 ? -11.078 -1.773 12.453 1.00 93.00 151 LYS A O 1
ATOM 1205 N N . ILE A 1 152 ? -8.905 -1.892 11.934 1.00 93.81 152 ILE A N 1
ATOM 1206 C CA . ILE A 1 152 ? -8.921 -0.753 11.014 1.00 93.81 152 ILE A CA 1
ATOM 1207 C C . ILE A 1 152 ? -9.671 -1.159 9.730 1.00 93.81 152 ILE A C 1
ATOM 1209 O O . ILE A 1 152 ? -9.421 -2.248 9.198 1.00 93.81 152 ILE A O 1
ATOM 1213 N N . PRO A 1 153 ? -10.567 -0.317 9.181 1.00 94.12 153 PRO A N 1
ATOM 1214 C CA . PRO A 1 153 ? -11.179 -0.560 7.876 1.00 94.12 153 PRO A CA 1
ATOM 1215 C C . PRO A 1 153 ? -10.133 -0.756 6.768 1.00 94.12 153 PRO A C 1
ATOM 1217 O O . PRO A 1 153 ? -9.042 -0.187 6.810 1.00 94.12 153 PRO A O 1
ATOM 1220 N N . ALA A 1 154 ? -10.448 -1.584 5.769 1.00 95.06 154 ALA A N 1
ATOM 1221 C CA . ALA A 1 154 ? -9.591 -1.724 4.595 1.00 95.06 154 ALA A CA 1
ATOM 1222 C C . ALA A 1 154 ? -9.456 -0.391 3.844 1.00 95.06 154 ALA A C 1
ATOM 1224 O O . ALA A 1 154 ? -10.417 0.360 3.694 1.00 95.06 154 ALA A O 1
ATOM 1225 N N . THR A 1 155 ? -8.247 -0.123 3.367 1.00 94.88 155 THR A N 1
ATOM 1226 C CA . THR A 1 155 ? -7.877 1.048 2.585 1.00 94.88 155 THR A CA 1
ATOM 1227 C C . THR A 1 155 ? -7.642 0.633 1.142 1.00 94.88 155 THR A C 1
ATOM 1229 O O . THR A 1 155 ? -6.701 -0.113 0.839 1.00 94.88 155 THR A O 1
ATOM 1232 N N . THR A 1 156 ? -8.466 1.157 0.237 1.00 95.38 156 THR A N 1
ATOM 1233 C CA . THR A 1 156 ? -8.242 0.983 -1.200 1.00 95.38 156 TH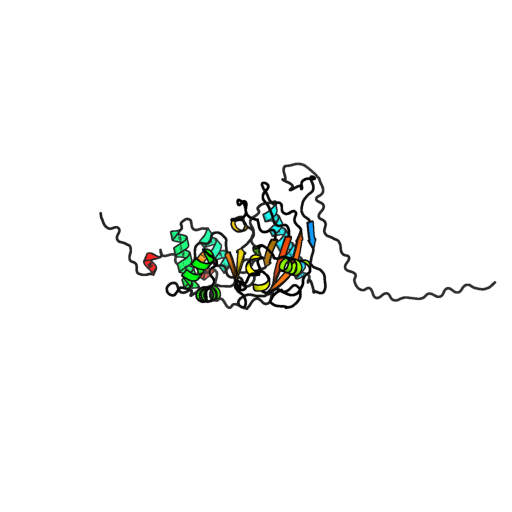R A CA 1
ATOM 1234 C C . THR A 1 156 ? -7.378 2.103 -1.766 1.00 95.38 156 T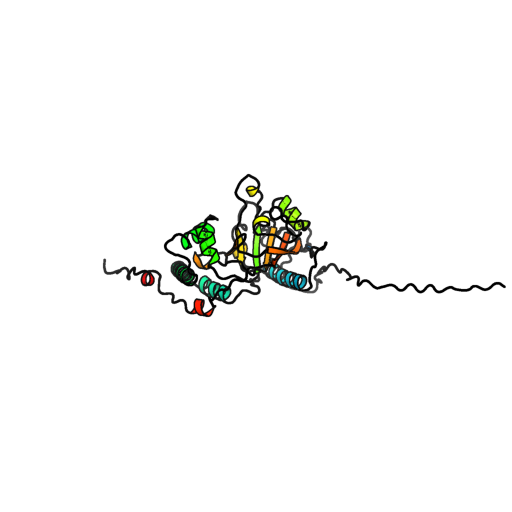HR A C 1
ATOM 1236 O O . THR A 1 156 ? -7.325 3.215 -1.233 1.00 95.38 156 THR A O 1
ATOM 1239 N N . GLY A 1 157 ? -6.728 1.821 -2.892 1.00 94.56 157 GLY A N 1
ATOM 1240 C CA . GLY A 1 157 ? -6.086 2.822 -3.733 1.00 94.56 157 GLY A CA 1
ATOM 1241 C C . GLY A 1 157 ? -4.602 2.594 -3.983 1.00 94.56 157 GLY A C 1
ATOM 1242 O O . GLY A 1 157 ? -3.998 1.658 -3.471 1.00 94.56 157 GLY A O 1
ATOM 1243 N N . ALA A 1 158 ? -4.001 3.451 -4.810 1.00 95.62 158 ALA A N 1
ATOM 1244 C CA . ALA A 1 158 ? -2.578 3.330 -5.122 1.00 95.62 158 ALA A CA 1
ATOM 1245 C C . ALA A 1 158 ? -1.717 3.689 -3.906 1.00 95.62 158 ALA A C 1
ATOM 1247 O O . ALA A 1 158 ? -1.825 4.799 -3.382 1.00 95.62 158 ALA A O 1
ATOM 1248 N N . VAL A 1 159 ? -0.835 2.777 -3.508 1.00 95.44 159 VAL A N 1
ATOM 1249 C CA . VAL A 1 159 ? 0.190 2.994 -2.483 1.00 95.44 159 VAL A CA 1
ATOM 1250 C C . VAL A 1 159 ? 1.577 2.776 -3.077 1.00 95.44 159 VAL A C 1
ATOM 1252 O O . VAL A 1 159 ? 1.737 2.004 -4.029 1.00 95.44 159 VAL A O 1
ATOM 1255 N N . ILE A 1 160 ? 2.586 3.442 -2.522 1.00 93.25 160 ILE A N 1
ATOM 1256 C CA . ILE A 1 160 ? 3.971 3.310 -2.971 1.00 93.25 160 ILE A CA 1
ATOM 1257 C C . ILE A 1 160 ? 4.917 2.922 -1.841 1.00 93.25 160 ILE A C 1
ATOM 1259 O O . ILE A 1 160 ? 4.708 3.264 -0.679 1.00 93.25 160 ILE A O 1
ATOM 1263 N N . ARG A 1 161 ? 5.977 2.190 -2.185 1.00 90.25 161 ARG A N 1
ATOM 1264 C CA . ARG A 1 161 ? 7.011 1.763 -1.238 1.00 90.25 161 ARG A CA 1
ATOM 1265 C C . ARG A 1 161 ? 8.383 1.815 -1.876 1.00 90.25 161 ARG A C 1
ATOM 1267 O O . ARG A 1 161 ? 8.628 1.153 -2.880 1.00 90.25 161 ARG A O 1
ATOM 1274 N N . TRP A 1 162 ? 9.293 2.529 -1.232 1.00 86.31 162 TRP A N 1
ATOM 1275 C CA . TRP A 1 162 ? 10.723 2.438 -1.504 1.00 86.31 162 TRP A CA 1
ATOM 1276 C C . TRP A 1 162 ? 11.316 1.254 -0.751 1.00 86.31 162 TRP A C 1
ATOM 1278 O O . TRP A 1 162 ? 10.995 1.032 0.418 1.00 86.31 162 TRP A O 1
ATOM 1288 N N . THR A 1 163 ? 12.162 0.464 -1.408 1.00 83.94 163 THR A N 1
ATOM 1289 C CA . THR A 1 163 ? 12.701 -0.749 -0.786 1.00 83.94 163 THR A CA 1
ATOM 1290 C C . THR A 1 163 ? 14.058 -1.161 -1.349 1.00 83.94 163 THR A C 1
ATOM 1292 O O . THR A 1 163 ? 14.382 -0.903 -2.509 1.00 83.94 163 THR A O 1
ATOM 1295 N N . HIS A 1 164 ? 14.873 -1.792 -0.504 1.00 81.00 164 HIS A N 1
ATOM 1296 C CA . HIS A 1 164 ? 16.083 -2.488 -0.925 1.00 81.00 164 HIS A CA 1
ATOM 1297 C C . HIS A 1 164 ? 15.738 -3.950 -1.168 1.00 81.00 164 HIS A C 1
ATOM 1299 O O . HIS A 1 164 ? 15.145 -4.596 -0.309 1.00 81.00 164 HIS A O 1
ATOM 1305 N N . LEU A 1 165 ? 16.147 -4.482 -2.313 1.00 81.69 165 LEU A N 1
ATOM 1306 C CA . LEU A 1 165 ? 15.975 -5.892 -2.625 1.00 81.69 165 LEU A CA 1
ATOM 1307 C C . LEU A 1 165 ? 17.319 -6.595 -2.527 1.00 81.69 165 LEU A C 1
ATOM 1309 O O . LEU A 1 165 ? 18.302 -6.127 -3.094 1.00 81.69 165 LEU A O 1
ATOM 1313 N N . SER A 1 166 ? 17.340 -7.752 -1.865 1.00 81.00 166 SER A N 1
ATOM 1314 C CA . SER A 1 166 ? 18.450 -8.689 -2.039 1.00 81.00 166 SER A CA 1
ATOM 1315 C C . SER A 1 166 ? 18.545 -9.138 -3.499 1.00 81.00 166 SER A C 1
ATOM 1317 O O . SER A 1 166 ? 17.547 -9.132 -4.222 1.00 81.00 166 SER A O 1
ATOM 1319 N N . HIS A 1 167 ? 19.716 -9.615 -3.927 1.00 84.25 167 HIS A N 1
ATOM 1320 C CA . HIS A 1 167 ? 19.890 -10.142 -5.286 1.00 84.25 167 HIS A CA 1
ATOM 1321 C C . HIS A 1 167 ? 18.840 -11.208 -5.651 1.00 84.25 167 HIS A C 1
ATOM 1323 O O . HIS A 1 167 ? 18.273 -11.172 -6.740 1.00 84.25 167 HIS A O 1
ATOM 1329 N N . LYS A 1 168 ? 18.512 -12.102 -4.706 1.00 85.44 168 LYS A N 1
ATOM 1330 C CA . LYS A 1 168 ? 17.473 -13.127 -4.893 1.00 85.44 168 LYS A CA 1
ATOM 1331 C C . LYS A 1 168 ? 16.080 -12.518 -5.058 1.00 85.44 168 LYS A C 1
ATOM 1333 O O . LYS A 1 168 ? 15.329 -12.972 -5.911 1.00 85.44 168 LYS A O 1
ATOM 1338 N N . ALA A 1 169 ? 15.728 -11.509 -4.257 1.00 88.06 169 ALA A N 1
ATOM 1339 C CA . ALA A 1 169 ? 14.428 -10.839 -4.356 1.00 88.06 169 ALA A CA 1
ATOM 1340 C C . ALA A 1 169 ? 14.311 -10.035 -5.658 1.00 88.06 169 ALA A C 1
ATOM 1342 O O . ALA A 1 169 ? 13.264 -10.042 -6.300 1.00 88.06 169 ALA A O 1
ATOM 1343 N N . PHE A 1 170 ? 15.404 -9.409 -6.096 1.00 88.19 170 PHE A N 1
ATOM 1344 C CA . PHE A 1 170 ? 15.476 -8.775 -7.404 1.00 88.19 170 PHE A CA 1
ATOM 1345 C C . PHE A 1 170 ? 15.250 -9.788 -8.535 1.00 88.19 170 PHE A C 1
ATOM 1347 O O . PHE A 1 170 ? 14.356 -9.568 -9.343 1.00 88.19 170 PHE A O 1
ATOM 1354 N N . GLN A 1 171 ? 15.984 -10.907 -8.564 1.00 88.62 171 GLN A N 1
ATOM 1355 C CA . GLN A 1 171 ? 15.791 -11.966 -9.568 1.00 88.62 171 GLN A CA 1
ATOM 1356 C C . GLN A 1 171 ? 14.368 -12.526 -9.545 1.00 88.62 171 GLN A C 1
ATOM 1358 O O . GLN A 1 171 ? 13.752 -12.688 -10.592 1.00 88.62 171 GLN A O 1
ATOM 1363 N N . MET A 1 172 ? 13.814 -12.759 -8.351 1.00 90.31 172 MET A N 1
ATOM 1364 C CA . MET A 1 172 ? 12.439 -13.224 -8.182 1.00 90.31 172 MET A CA 1
ATOM 1365 C C . MET A 1 172 ? 11.437 -12.321 -8.908 1.00 90.31 172 MET A C 1
ATOM 1367 O O . MET A 1 172 ? 10.568 -12.831 -9.610 1.00 90.31 172 MET A O 1
ATOM 1371 N N . LEU A 1 173 ? 11.560 -11.001 -8.762 1.00 91.38 173 LEU A N 1
ATOM 1372 C CA . LEU A 1 173 ? 10.664 -10.047 -9.417 1.00 91.38 173 LEU A CA 1
ATOM 1373 C C . LEU A 1 173 ? 10.998 -9.857 -10.904 1.00 91.38 173 LEU A C 1
ATOM 1375 O O . LEU A 1 173 ? 10.095 -9.822 -11.738 1.00 91.38 173 LEU A O 1
ATOM 1379 N N . ASP A 1 174 ? 12.281 -9.743 -11.253 1.00 87.50 174 ASP A N 1
ATOM 1380 C CA . ASP A 1 174 ? 12.726 -9.414 -12.613 1.00 87.50 174 ASP A CA 1
ATOM 1381 C C . ASP A 1 174 ? 12.515 -10.577 -13.598 1.00 87.50 174 ASP A C 1
ATOM 1383 O O . ASP A 1 174 ? 12.211 -10.353 -14.773 1.00 87.50 174 ASP A O 1
ATOM 1387 N N . GLU A 1 175 ? 12.604 -11.813 -13.104 1.00 87.19 175 GLU A N 1
ATOM 1388 C CA . GLU A 1 175 ? 12.350 -13.049 -13.853 1.00 87.19 175 GLU A CA 1
ATOM 1389 C C . GLU A 1 175 ? 10.963 -13.648 -13.559 1.00 87.19 175 GLU A C 1
ATOM 1391 O O . GLU A 1 175 ? 10.613 -14.695 -14.104 1.00 87.19 175 GLU A O 1
ATOM 1396 N N . ARG A 1 176 ? 10.149 -12.978 -12.725 1.00 87.44 176 ARG A N 1
ATOM 1397 C CA . ARG A 1 176 ? 8.794 -13.411 -12.342 1.00 87.44 176 ARG A CA 1
ATOM 1398 C C . ARG A 1 176 ? 8.769 -14.844 -11.783 1.00 87.44 176 ARG A C 1
ATOM 1400 O O . ARG A 1 176 ? 7.905 -15.645 -12.130 1.00 87.44 176 ARG A O 1
ATOM 1407 N N . LEU A 1 177 ? 9.727 -15.186 -10.928 1.00 90.62 177 LEU A N 1
ATOM 1408 C CA . LEU A 1 177 ? 9.820 -16.498 -10.282 1.00 90.62 177 LEU A CA 1
ATOM 1409 C C . LEU A 1 177 ? 8.803 -16.623 -9.130 1.00 90.62 177 LEU A C 1
ATOM 1411 O O . LEU A 1 177 ? 8.279 -15.604 -8.666 1.00 90.62 177 LEU A O 1
ATOM 1415 N N . PRO A 1 178 ? 8.528 -17.850 -8.640 1.00 92.12 178 PRO A N 1
ATOM 1416 C CA . PRO A 1 178 ? 7.822 -18.068 -7.378 1.00 92.12 178 PRO A CA 1
ATOM 1417 C C . PRO A 1 178 ? 8.409 -17.269 -6.212 1.00 92.12 178 PRO A C 1
ATOM 1419 O O . PRO A 1 178 ? 9.626 -17.067 -6.147 1.00 92.12 178 PRO A O 1
ATOM 1422 N N . GLY A 1 179 ? 7.553 -16.891 -5.257 1.00 90.75 179 GLY A N 1
ATOM 1423 C CA . GLY A 1 179 ? 7.960 -16.227 -4.019 1.00 90.75 179 GLY A CA 1
ATOM 1424 C C . GLY A 1 179 ? 9.089 -16.965 -3.295 1.00 90.75 179 GLY A C 1
ATOM 1425 O O . GLY A 1 179 ? 9.097 -18.198 -3.230 1.00 90.75 179 GLY A O 1
ATOM 1426 N N . ILE A 1 180 ? 10.064 -16.231 -2.749 1.00 89.25 180 ILE A N 1
ATOM 1427 C CA . ILE A 1 180 ? 11.226 -16.825 -2.068 1.00 89.25 180 ILE A CA 1
ATOM 1428 C C . ILE A 1 180 ? 10.790 -17.686 -0.884 1.00 89.25 180 ILE A C 1
ATOM 1430 O O . ILE A 1 180 ? 11.390 -18.743 -0.673 1.00 89.25 180 ILE A O 1
ATOM 1434 N N . ILE A 1 181 ? 9.770 -17.257 -0.143 1.00 88.00 181 ILE A N 1
ATOM 1435 C CA . ILE A 1 181 ? 9.283 -17.925 1.062 1.00 88.00 181 ILE A CA 1
ATOM 1436 C C . ILE A 1 181 ? 7.980 -18.659 0.772 1.00 88.00 181 ILE A C 1
ATOM 1438 O O . ILE A 1 181 ? 7.869 -19.832 1.121 1.00 88.00 181 ILE A O 1
ATOM 1442 N N . SER A 1 182 ? 7.015 -18.006 0.119 1.00 88.69 182 SER A N 1
ATOM 1443 C CA . SER A 1 182 ? 5.710 -18.623 -0.158 1.00 88.69 182 SER A CA 1
ATOM 1444 C C . SER A 1 182 ? 5.795 -19.809 -1.119 1.00 88.69 182 SER A C 1
ATOM 1446 O O . SER A 1 182 ? 4.968 -20.713 -1.035 1.00 88.69 182 SER A O 1
ATOM 1448 N N . LYS A 1 183 ? 6.785 -19.820 -2.030 1.00 91.19 183 LYS A N 1
ATOM 1449 C CA . LYS A 1 183 ? 6.923 -20.814 -3.114 1.00 91.19 183 LYS A CA 1
ATOM 1450 C C . LYS A 1 183 ? 5.646 -20.973 -3.960 1.00 91.19 183 LYS A C 1
ATOM 1452 O O . LYS A 1 183 ? 5.444 -22.026 -4.561 1.00 91.19 183 LYS A O 1
ATOM 1457 N N . GLY A 1 184 ? 4.801 -19.939 -3.987 1.00 88.50 184 GLY A N 1
ATOM 1458 C CA . GLY A 1 184 ? 3.510 -19.934 -4.671 1.00 88.50 184 GLY A CA 1
ATOM 1459 C C . GLY A 1 184 ? 3.609 -19.785 -6.191 1.00 88.50 184 GLY A C 1
ATOM 1460 O O . GLY A 1 184 ? 4.647 -20.044 -6.805 1.00 88.50 184 GLY A O 1
ATOM 1461 N N . GLU A 1 185 ? 2.509 -19.358 -6.811 1.00 91.56 185 GLU A N 1
ATOM 1462 C CA . GLU A 1 185 ? 2.455 -19.129 -8.256 1.00 91.56 185 GLU A CA 1
ATOM 1463 C C . GLU A 1 185 ? 3.491 -18.070 -8.701 1.00 91.56 185 GLU A C 1
ATOM 1465 O O . GLU A 1 185 ? 3.628 -17.027 -8.055 1.00 91.56 185 GLU A O 1
ATOM 1470 N N . PRO A 1 186 ? 4.227 -18.293 -9.808 1.00 91.12 186 PRO A N 1
ATOM 1471 C CA . PRO A 1 186 ? 5.163 -17.306 -10.342 1.00 91.12 186 PRO A CA 1
ATOM 1472 C C . PRO A 1 186 ? 4.513 -15.936 -10.608 1.00 91.12 186 PRO A C 1
ATOM 1474 O O . PRO A 1 186 ? 3.569 -15.805 -11.391 1.00 91.12 186 PRO A O 1
ATOM 1477 N N . GLY A 1 187 ? 5.058 -14.881 -9.999 1.00 90.81 187 GLY A N 1
ATOM 1478 C CA . GLY A 1 187 ? 4.509 -13.528 -10.124 1.00 90.81 187 GLY A CA 1
ATOM 1479 C C . GLY A 1 187 ? 3.343 -13.215 -9.187 1.00 90.81 187 GLY A C 1
ATOM 1480 O O . GLY A 1 187 ? 2.757 -12.145 -9.336 1.00 90.81 187 GLY A O 1
ATOM 1481 N N . VAL A 1 188 ? 3.003 -14.105 -8.252 1.00 94.00 188 VAL A N 1
ATOM 1482 C CA . VAL A 1 188 ? 2.071 -13.842 -7.151 1.00 94.00 188 VAL A CA 1
ATOM 1483 C C . VAL A 1 188 ? 2.830 -13.991 -5.839 1.00 94.00 188 VAL A C 1
ATOM 1485 O O . VAL A 1 188 ? 3.420 -15.034 -5.562 1.00 94.00 188 VAL A O 1
ATOM 1488 N N . TYR A 1 189 ? 2.824 -12.934 -5.035 1.00 94.75 189 TYR A N 1
ATOM 1489 C CA . TYR A 1 189 ? 3.679 -12.825 -3.858 1.00 94.75 189 TYR A CA 1
ATOM 1490 C C . TYR A 1 189 ? 2.869 -12.552 -2.600 1.00 94.75 189 TYR A C 1
ATOM 1492 O O . TYR A 1 189 ? 1.829 -11.898 -2.644 1.00 94.75 189 TYR A O 1
ATOM 1500 N N . GLU A 1 190 ? 3.366 -13.022 -1.465 1.00 94.44 190 GLU A N 1
ATOM 1501 C CA . GLU A 1 190 ? 2.845 -12.644 -0.155 1.00 94.44 190 GLU A CA 1
ATOM 1502 C C . GLU A 1 190 ? 3.669 -11.491 0.434 1.00 94.44 190 GLU A C 1
ATOM 1504 O O . GLU A 1 190 ? 4.784 -11.220 -0.019 1.00 94.44 190 GLU A O 1
ATOM 1509 N N . VAL A 1 191 ? 3.155 -10.835 1.483 1.00 93.69 191 VAL A N 1
ATOM 1510 C CA . VAL A 1 191 ? 3.857 -9.745 2.190 1.00 93.69 191 VAL A CA 1
ATOM 1511 C C . VAL A 1 191 ? 5.304 -10.135 2.489 1.00 93.69 191 VAL A C 1
ATOM 1513 O O . VAL A 1 191 ? 6.224 -9.410 2.117 1.00 93.69 191 VAL A O 1
ATOM 1516 N N . ARG A 1 192 ? 5.509 -11.319 3.077 1.00 89.75 192 ARG A N 1
ATOM 1517 C CA . ARG A 1 192 ? 6.829 -11.839 3.462 1.00 89.75 192 ARG A CA 1
ATOM 1518 C C . ARG A 1 192 ? 7.814 -12.037 2.307 1.00 89.75 192 ARG A C 1
ATOM 1520 O O . ARG A 1 192 ? 9.013 -12.032 2.554 1.00 89.75 192 ARG A O 1
ATOM 1527 N N . ASP A 1 193 ? 7.344 -12.198 1.069 1.00 90.25 193 ASP A N 1
ATOM 1528 C CA . ASP A 1 193 ? 8.219 -12.272 -0.109 1.00 90.25 193 ASP A CA 1
ATOM 1529 C C . ASP A 1 193 ? 8.714 -10.877 -0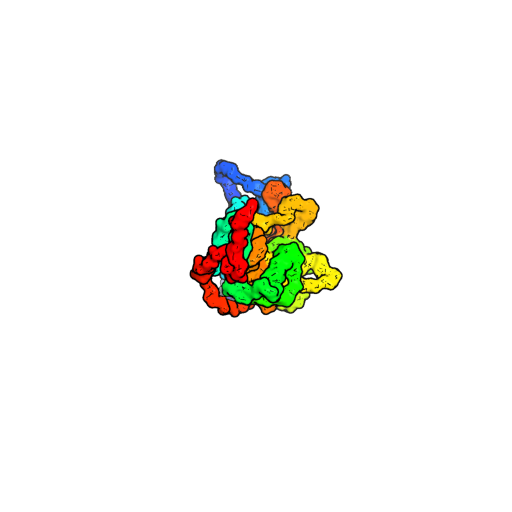.533 1.00 90.25 193 ASP A C 1
ATOM 1531 O O . ASP A 1 193 ? 9.801 -10.744 -1.095 1.00 90.25 193 ASP A O 1
ATOM 1535 N N . LEU A 1 194 ? 7.927 -9.833 -0.249 1.00 90.94 194 LEU A N 1
ATOM 1536 C CA . LEU A 1 194 ? 8.151 -8.454 -0.696 1.00 90.94 194 LEU A CA 1
ATOM 1537 C C . LEU A 1 194 ? 8.899 -7.577 0.319 1.00 90.94 194 LEU A C 1
ATOM 1539 O O . LEU A 1 194 ? 9.315 -6.467 -0.012 1.00 90.94 194 LEU A O 1
ATOM 1543 N N . VAL A 1 195 ? 9.095 -8.055 1.550 1.00 83.31 195 VAL A N 1
ATOM 1544 C CA . VAL A 1 195 ? 9.803 -7.319 2.617 1.00 83.31 195 VAL A CA 1
ATOM 1545 C C . VAL A 1 195 ? 11.148 -7.943 3.011 1.00 83.31 195 VAL A C 1
ATOM 1547 O O . VAL A 1 195 ? 11.678 -7.662 4.089 1.00 83.31 195 VAL A O 1
ATOM 1550 N N . ILE A 1 196 ? 11.728 -8.757 2.123 1.00 67.25 196 ILE A N 1
ATOM 1551 C CA . ILE A 1 196 ? 13.048 -9.379 2.299 1.00 67.25 196 ILE A CA 1
ATOM 1552 C C . ILE A 1 196 ? 14.152 -8.369 1.952 1.00 67.25 196 ILE A C 1
ATOM 1554 O O . ILE A 1 196 ? 14.625 -8.286 0.815 1.00 67.25 196 ILE A O 1
ATOM 1558 N N . ASN A 1 197 ? 14.589 -7.611 2.955 1.00 55.84 197 ASN A N 1
ATOM 1559 C CA . ASN A 1 197 ? 15.745 -6.719 2.838 1.00 55.84 197 ASN A CA 1
ATOM 1560 C C . ASN A 1 197 ? 17.062 -7.514 2.944 1.00 55.84 197 ASN A C 1
ATOM 1562 O O . ASN A 1 197 ? 17.109 -8.547 3.612 1.00 55.84 197 ASN A O 1
ATOM 1566 N N . GLU A 1 198 ? 18.161 -7.007 2.372 1.00 48.53 198 GLU A N 1
ATOM 1567 C CA . GLU A 1 198 ? 19.504 -7.626 2.460 1.00 48.53 198 GLU A CA 1
ATOM 1568 C C . GLU A 1 198 ? 19.944 -7.974 3.897 1.00 48.53 198 GLU A C 1
ATOM 1570 O O . GLU A 1 198 ? 20.626 -8.974 4.098 1.00 48.53 198 GLU A O 1
ATOM 1575 N N . LEU A 1 199 ? 19.486 -7.217 4.901 1.00 42.06 199 LEU A N 1
ATOM 1576 C CA . LEU A 1 199 ? 19.786 -7.442 6.324 1.00 42.06 199 LEU A CA 1
ATOM 1577 C C . LEU A 1 199 ? 18.958 -8.562 6.982 1.00 42.06 199 LEU A C 1
ATOM 1579 O O . LEU A 1 199 ? 19.341 -9.081 8.021 1.00 42.06 199 LEU A O 1
ATOM 1583 N N . SER A 1 200 ? 17.833 -8.970 6.387 1.00 43.81 200 SER A N 1
ATOM 1584 C CA . SER A 1 200 ? 16.977 -10.042 6.935 1.00 43.81 200 SER A CA 1
ATOM 1585 C C . SER A 1 200 ? 17.492 -11.452 6.621 1.00 43.81 200 SER A C 1
ATOM 1587 O O . SER A 1 200 ? 17.033 -12.434 7.196 1.00 43.81 200 SER A O 1
ATOM 1589 N N . ALA A 1 201 ? 18.493 -11.567 5.743 1.00 42.06 201 ALA A N 1
ATOM 1590 C CA . ALA A 1 201 ? 19.115 -12.841 5.394 1.00 42.06 201 ALA A CA 1
ATOM 1591 C C . ALA A 1 201 ? 20.024 -13.411 6.507 1.00 42.06 201 ALA A C 1
ATOM 1593 O O . ALA A 1 201 ? 20.439 -14.564 6.407 1.00 42.06 201 ALA A O 1
ATOM 1594 N N . THR A 1 202 ? 20.327 -12.639 7.562 1.00 42.34 202 THR A N 1
ATOM 1595 C CA . THR A 1 202 ? 21.270 -13.007 8.637 1.00 42.34 202 THR A CA 1
ATOM 1596 C C . THR A 1 202 ? 20.606 -13.394 9.966 1.00 42.34 202 THR A C 1
ATOM 1598 O O . THR A 1 202 ? 21.202 -13.208 11.022 1.00 42.34 202 THR A O 1
ATOM 1601 N N . GLY A 1 203 ? 19.397 -13.966 9.937 1.00 43.72 203 GLY A N 1
ATOM 1602 C CA . GLY A 1 203 ? 18.786 -14.594 11.120 1.00 43.72 203 GLY A CA 1
ATOM 1603 C C . GLY A 1 203 ? 17.816 -13.726 11.928 1.00 43.72 203 GLY A C 1
ATOM 1604 O O . GLY A 1 203 ? 17.390 -14.151 12.999 1.00 43.72 203 GLY A O 1
ATOM 1605 N N . GLU A 1 204 ? 17.425 -12.553 11.426 1.00 52.12 204 GLU A N 1
ATOM 1606 C CA . GLU A 1 204 ? 16.266 -11.831 11.967 1.00 52.12 204 GLU A CA 1
ATOM 1607 C C . GLU A 1 204 ? 14.952 -12.480 11.500 1.00 52.12 204 GLU A C 1
ATOM 1609 O O . GLU A 1 204 ? 14.909 -13.053 10.404 1.00 52.12 204 GLU A O 1
ATOM 1614 N N . PRO A 1 205 ? 13.869 -12.418 12.300 1.00 55.84 205 PRO A N 1
ATOM 1615 C CA . PRO A 1 205 ? 12.584 -12.962 11.887 1.00 55.84 205 PRO A CA 1
ATOM 1616 C C . PRO A 1 205 ? 12.140 -12.328 10.566 1.00 55.84 205 PRO A C 1
ATOM 1618 O O . PRO A 1 205 ? 12.247 -11.116 10.360 1.00 55.84 205 PRO A O 1
ATOM 1621 N N . VAL A 1 206 ? 11.640 -13.177 9.664 1.00 59.19 206 VAL A N 1
ATOM 1622 C CA . VAL A 1 206 ? 11.033 -12.758 8.399 1.00 59.19 206 VAL A CA 1
ATOM 1623 C C . VAL A 1 206 ? 10.019 -11.661 8.703 1.00 59.19 206 VAL A C 1
ATOM 1625 O O . VAL A 1 206 ? 9.111 -11.864 9.506 1.00 59.19 206 VAL A O 1
ATOM 1628 N N . ARG A 1 207 ? 10.182 -10.488 8.086 1.00 71.19 207 ARG A N 1
ATOM 1629 C CA . ARG A 1 207 ? 9.259 -9.374 8.304 1.00 71.19 207 ARG A CA 1
ATOM 1630 C C . ARG A 1 207 ? 7.869 -9.776 7.805 1.00 71.19 207 ARG A C 1
ATOM 1632 O O . ARG A 1 207 ? 7.707 -10.242 6.683 1.00 71.19 207 ARG A O 1
ATOM 1639 N N . GLU A 1 208 ? 6.866 -9.582 8.652 1.00 86.44 208 GLU A N 1
ATOM 1640 C CA . GLU A 1 208 ? 5.466 -9.937 8.374 1.00 86.44 208 GLU A CA 1
ATOM 1641 C C . GLU A 1 208 ? 4.603 -8.710 8.064 1.00 86.44 208 GLU A C 1
ATOM 1643 O O . GLU A 1 208 ? 3.388 -8.827 7.931 1.00 86.44 208 GLU A O 1
ATOM 1648 N N . VAL A 1 209 ? 5.220 -7.528 7.977 1.00 89.56 209 VAL A N 1
ATOM 1649 C CA . VAL A 1 209 ? 4.528 -6.254 7.784 1.00 89.56 209 VAL A CA 1
ATOM 1650 C C . VAL A 1 209 ? 5.238 -5.433 6.710 1.00 89.56 209 VAL A C 1
ATOM 1652 O O . VAL A 1 209 ? 6.447 -5.198 6.783 1.00 89.56 209 VAL A O 1
ATOM 1655 N N . MET A 1 210 ? 4.480 -4.982 5.712 1.00 92.31 210 MET A N 1
ATOM 1656 C CA . MET A 1 210 ? 4.931 -4.087 4.649 1.00 92.31 210 MET A CA 1
ATOM 1657 C C . MET A 1 210 ? 4.330 -2.696 4.846 1.00 92.31 210 MET A C 1
ATOM 1659 O O . MET A 1 210 ? 3.132 -2.511 4.659 1.00 92.31 210 MET A O 1
ATOM 1663 N N . ALA A 1 211 ? 5.177 -1.720 5.179 1.00 90.44 211 ALA A N 1
ATOM 1664 C CA . ALA A 1 211 ? 4.819 -0.302 5.195 1.00 90.44 211 ALA A CA 1
ATOM 1665 C C . ALA A 1 211 ? 4.817 0.289 3.780 1.00 90.44 211 ALA A C 1
ATOM 1667 O O . ALA A 1 211 ? 5.739 0.047 2.991 1.00 90.44 211 ALA A O 1
ATOM 1668 N N . THR A 1 212 ? 3.809 1.089 3.468 1.00 92.50 212 THR A N 1
ATOM 1669 C CA . THR A 1 212 ? 3.666 1.816 2.202 1.00 92.50 212 THR A CA 1
ATOM 1670 C C . THR A 1 212 ? 3.085 3.201 2.482 1.00 92.50 212 THR A C 1
ATOM 1672 O O . THR A 1 212 ? 2.554 3.432 3.564 1.00 92.50 212 THR A O 1
ATOM 1675 N N . THR A 1 213 ? 3.146 4.115 1.521 1.00 92.81 213 THR A N 1
ATOM 1676 C CA . THR A 1 213 ? 2.502 5.432 1.607 1.00 92.81 213 THR A CA 1
ATOM 1677 C C . THR A 1 213 ? 1.342 5.511 0.629 1.00 92.81 213 THR A C 1
ATOM 1679 O O . THR A 1 213 ? 1.489 5.149 -0.538 1.00 92.81 213 THR A O 1
ATOM 1682 N N . LEU A 1 214 ? 0.192 6.011 1.082 1.00 93.56 214 LEU A N 1
ATOM 1683 C CA . LEU A 1 214 ? -0.972 6.214 0.228 1.00 93.56 214 LEU A CA 1
ATOM 1684 C C . LEU A 1 214 ? -0.791 7.388 -0.737 1.00 93.56 214 LEU A C 1
ATOM 1686 O O . LEU A 1 214 ? -0.592 8.538 -0.337 1.00 93.56 214 LEU A O 1
ATOM 1690 N N . GLY A 1 215 ? -1.007 7.102 -2.018 1.00 91.31 215 GLY A N 1
ATOM 1691 C CA . GLY A 1 215 ? -0.931 8.056 -3.112 1.00 91.31 215 GLY A CA 1
ATOM 1692 C C . GLY A 1 215 ? 0.496 8.381 -3.543 1.00 91.31 215 GLY A C 1
ATOM 1693 O O . GLY A 1 215 ? 1.476 7.851 -3.036 1.00 91.31 215 GLY A O 1
ATOM 1694 N N . PHE A 1 216 ? 0.591 9.290 -4.505 1.00 87.62 216 PHE A N 1
ATOM 1695 C CA . PHE A 1 216 ? 1.848 9.791 -5.041 1.00 87.62 216 PHE A CA 1
ATOM 1696 C C . PHE A 1 216 ? 2.079 11.199 -4.490 1.00 87.62 216 PHE A C 1
ATOM 1698 O O . PHE A 1 216 ? 1.425 12.154 -4.922 1.00 87.62 216 PHE A O 1
ATOM 1705 N N . ASN A 1 217 ? 2.935 11.330 -3.477 1.00 80.50 217 ASN A N 1
ATOM 1706 C CA . ASN A 1 217 ? 3.186 12.591 -2.774 1.00 80.50 217 ASN A CA 1
ATOM 1707 C C . ASN A 1 217 ? 4.647 12.695 -2.291 1.00 80.50 217 ASN A C 1
ATOM 1709 O O . ASN A 1 217 ? 5.388 11.719 -2.291 1.00 80.50 217 ASN A O 1
ATOM 1713 N N . GLU A 1 218 ? 5.086 13.898 -1.914 1.00 69.19 218 GLU A N 1
ATOM 1714 C CA . GLU A 1 218 ? 6.463 14.142 -1.439 1.00 69.19 218 GLU A CA 1
ATOM 1715 C C . GLU A 1 218 ? 6.765 13.445 -0.103 1.00 69.19 218 GLU A C 1
ATOM 1717 O O . GLU A 1 218 ? 7.903 13.051 0.136 1.00 69.19 218 GLU A O 1
ATOM 1722 N N . GLU A 1 219 ? 5.747 13.225 0.736 1.00 68.19 219 GLU A N 1
ATOM 1723 C CA . GLU A 1 219 ? 5.864 12.502 2.015 1.00 68.19 219 GLU A CA 1
ATOM 1724 C C . GLU A 1 219 ? 6.313 11.048 1.789 1.00 68.19 219 GLU A C 1
ATOM 1726 O O . GLU A 1 219 ? 7.054 10.483 2.590 1.00 68.19 219 GLU A O 1
ATOM 1731 N N . SER A 1 220 ? 5.979 10.480 0.626 1.00 62.19 220 SER A N 1
ATOM 1732 C CA . SER A 1 220 ? 6.432 9.157 0.184 1.00 62.19 220 SER A CA 1
ATOM 1733 C C . SER A 1 220 ? 7.947 9.067 -0.052 1.00 62.19 220 SER A C 1
ATOM 1735 O O . SER A 1 220 ? 8.474 7.984 -0.297 1.00 62.19 220 SER A O 1
ATOM 1737 N N . PHE A 1 221 ? 8.645 10.205 -0.048 1.00 61.62 221 PHE A N 1
ATOM 1738 C CA . PHE A 1 221 ? 10.079 10.351 -0.311 1.00 61.62 221 PHE A CA 1
ATOM 1739 C C . PHE A 1 221 ? 10.889 10.644 0.966 1.00 61.62 221 PHE A C 1
ATOM 1741 O O . PHE A 1 221 ? 12.116 10.504 0.971 1.00 61.62 221 PHE A O 1
ATOM 1748 N N . GLY A 1 222 ? 10.203 11.083 2.029 1.00 50.12 222 GLY A N 1
ATOM 1749 C CA . GLY A 1 222 ? 10.658 12.075 3.014 1.00 50.12 222 GLY A CA 1
ATOM 1750 C C . GLY A 1 222 ? 11.796 11.706 3.968 1.00 50.12 222 GLY A C 1
ATOM 1751 O O . GLY A 1 222 ? 11.999 12.412 4.946 1.00 50.12 222 GLY A O 1
ATOM 1752 N N . GLN A 1 223 ? 12.555 10.640 3.717 1.00 50.38 223 GLN A N 1
ATOM 1753 C CA . GLN A 1 223 ? 13.695 10.259 4.569 1.00 50.38 223 GLN A CA 1
ATOM 1754 C C . GLN A 1 223 ? 14.970 9.925 3.783 1.00 50.38 223 GLN A C 1
ATOM 1756 O O . GLN A 1 223 ? 16.059 9.903 4.351 1.00 50.38 223 GLN A O 1
ATOM 1761 N N . TYR A 1 224 ? 14.865 9.689 2.471 1.00 54.03 224 TYR A N 1
ATOM 1762 C CA . TYR A 1 224 ? 15.993 9.233 1.648 1.00 54.03 224 TYR A CA 1
ATOM 1763 C C . TYR A 1 224 ? 16.584 10.339 0.763 1.00 54.03 224 TYR A C 1
ATOM 1765 O O . TYR A 1 224 ? 17.639 10.152 0.168 1.00 54.03 224 TYR A O 1
ATOM 1773 N N . ALA A 1 225 ? 15.922 11.496 0.675 1.00 46.44 225 ALA A N 1
ATOM 1774 C CA . ALA A 1 225 ? 16.264 12.555 -0.274 1.00 46.44 225 ALA A CA 1
ATOM 1775 C C . ALA A 1 225 ? 17.568 13.306 0.055 1.00 46.44 225 ALA A C 1
ATOM 1777 O O . ALA A 1 225 ? 18.172 13.864 -0.859 1.00 46.44 225 ALA A O 1
ATOM 1778 N N . ASP A 1 226 ? 17.978 13.331 1.329 1.00 48.91 226 ASP A N 1
ATOM 1779 C CA . ASP A 1 226 ? 19.025 14.237 1.833 1.00 48.91 226 ASP A CA 1
ATOM 1780 C C . ASP A 1 226 ? 20.162 13.513 2.590 1.00 48.91 226 ASP A C 1
ATOM 1782 O O . ASP A 1 226 ? 21.041 14.148 3.171 1.00 48.91 226 ASP A O 1
ATOM 1786 N N . GLY A 1 227 ? 20.178 12.173 2.587 1.00 48.59 227 GLY A N 1
ATOM 1787 C CA . GLY A 1 227 ? 21.171 11.370 3.306 1.00 48.59 227 GLY A CA 1
ATOM 1788 C C . GLY A 1 227 ? 22.287 10.805 2.407 1.00 48.59 227 GLY A C 1
ATOM 1789 O O . GLY A 1 227 ? 22.005 10.313 1.318 1.00 48.59 227 GLY A O 1
ATOM 1790 N N . PRO A 1 228 ? 23.555 10.746 2.867 1.00 41.66 228 PRO A N 1
ATOM 1791 C CA . PRO A 1 228 ? 24.653 10.074 2.155 1.00 41.66 228 PRO A CA 1
ATOM 1792 C C . PRO A 1 228 ? 24.553 8.532 2.162 1.00 41.66 228 PRO A C 1
ATOM 1794 O O . PRO A 1 228 ? 25.446 7.852 1.657 1.00 41.66 228 PRO A O 1
ATOM 1797 N N . ARG A 1 229 ? 23.496 7.955 2.755 1.00 50.84 229 ARG A N 1
ATOM 1798 C CA . ARG A 1 229 ? 23.272 6.504 2.862 1.00 50.84 229 ARG A CA 1
ATOM 1799 C C . ARG A 1 229 ? 22.213 6.058 1.853 1.00 50.84 229 ARG A C 1
ATOM 1801 O O . ARG A 1 229 ? 21.254 6.776 1.607 1.00 50.84 229 ARG A O 1
ATOM 1808 N N . GLY A 1 230 ? 22.453 4.894 1.249 1.00 57.78 230 GLY A N 1
ATOM 1809 C CA . GLY A 1 230 ? 21.852 4.431 -0.003 1.00 57.78 230 GLY A CA 1
ATOM 1810 C C . GLY A 1 230 ? 20.348 4.657 -0.126 1.00 57.78 230 GLY A C 1
ATOM 1811 O O . GLY A 1 230 ? 19.564 4.014 0.560 1.00 57.78 230 GLY A O 1
ATOM 1812 N N . VAL A 1 231 ? 19.963 5.527 -1.060 1.00 64.56 231 VAL A N 1
ATOM 1813 C CA . VAL A 1 231 ? 18.578 5.635 -1.529 1.00 64.56 231 VAL A CA 1
ATOM 1814 C C . VAL A 1 231 ? 18.153 4.274 -2.088 1.00 64.56 231 VAL A C 1
ATOM 1816 O O . VAL A 1 231 ? 18.901 3.712 -2.898 1.00 64.56 231 VAL A O 1
ATOM 1819 N N . PRO A 1 232 ? 16.998 3.724 -1.679 1.00 75.62 232 PRO A N 1
ATOM 1820 C CA . PRO A 1 232 ? 16.507 2.472 -2.232 1.00 75.62 232 PRO A CA 1
ATOM 1821 C C . PRO A 1 232 ? 16.373 2.549 -3.759 1.00 75.62 232 PRO A C 1
ATOM 1823 O O . PRO A 1 232 ? 15.780 3.481 -4.298 1.00 75.62 232 PRO A O 1
ATOM 1826 N N . GLU A 1 233 ? 16.933 1.572 -4.476 1.00 80.19 233 GLU A N 1
ATOM 1827 C CA . GLU A 1 233 ? 16.940 1.574 -5.949 1.00 80.19 233 GLU A CA 1
ATOM 1828 C C . GLU A 1 233 ? 15.640 1.019 -6.557 1.00 80.19 233 GLU A C 1
ATOM 1830 O O . GLU A 1 233 ? 15.447 1.081 -7.776 1.00 80.19 233 GLU A O 1
ATOM 1835 N N . PHE A 1 234 ? 14.745 0.481 -5.726 1.00 87.25 234 PHE A N 1
ATOM 1836 C CA . PHE A 1 234 ? 13.509 -0.168 -6.146 1.00 87.25 234 PHE A CA 1
ATOM 1837 C C . PHE A 1 234 ? 12.294 0.538 -5.549 1.00 87.25 234 PHE A C 1
ATOM 1839 O O . PHE A 1 234 ? 12.275 0.891 -4.367 1.00 87.25 234 PHE A O 1
ATOM 1846 N N . LEU A 1 235 ? 11.268 0.700 -6.381 1.00 90.62 235 LEU A N 1
ATOM 1847 C CA . LEU A 1 235 ? 9.971 1.237 -5.997 1.00 90.62 235 LEU A CA 1
ATOM 1848 C C . LEU A 1 235 ? 8.875 0.219 -6.313 1.00 90.62 235 LEU A C 1
ATOM 1850 O O . LEU A 1 235 ? 8.838 -0.341 -7.409 1.00 90.62 235 LEU A O 1
ATOM 1854 N N . PHE A 1 236 ? 7.958 0.013 -5.378 1.00 94.62 236 PHE A N 1
ATOM 1855 C CA . PHE A 1 236 ? 6.706 -0.689 -5.626 1.00 94.62 236 PHE A CA 1
ATOM 1856 C C . PHE A 1 236 ? 5.573 0.320 -5.758 1.00 94.62 236 PHE A C 1
ATOM 1858 O O . PHE A 1 236 ? 5.487 1.258 -4.966 1.00 94.62 236 PHE A O 1
ATOM 1865 N N . VAL A 1 237 ? 4.706 0.100 -6.740 1.00 95.69 237 VAL A N 1
ATOM 1866 C CA . VAL A 1 237 ? 3.424 0.786 -6.907 1.00 95.69 237 VAL A CA 1
ATOM 1867 C C . VAL A 1 237 ? 2.347 -0.286 -6.840 1.00 95.69 237 VAL A C 1
ATOM 1869 O O . VAL A 1 237 ? 2.333 -1.203 -7.657 1.00 95.69 237 VAL A O 1
ATOM 1872 N N . ILE A 1 238 ? 1.479 -0.212 -5.840 1.00 97.50 238 ILE A N 1
ATOM 1873 C CA . ILE A 1 238 ? 0.535 -1.281 -5.514 1.00 97.50 238 ILE A CA 1
ATOM 1874 C C . ILE A 1 238 ? -0.882 -0.718 -5.575 1.00 97.50 238 ILE A C 1
ATOM 1876 O O . ILE A 1 238 ? -1.175 0.298 -4.947 1.00 97.50 238 ILE A O 1
ATOM 1880 N N . ASN A 1 239 ? -1.770 -1.386 -6.306 1.00 97.50 239 ASN A N 1
ATOM 1881 C CA . ASN A 1 239 ? -3.208 -1.163 -6.212 1.00 97.50 239 ASN A CA 1
ATOM 1882 C C . ASN A 1 239 ? -3.755 -1.878 -4.968 1.00 97.50 239 ASN A C 1
ATOM 1884 O O . ASN A 1 239 ? -4.023 -3.077 -5.014 1.00 97.50 239 ASN A O 1
ATOM 1888 N N . SER A 1 240 ? -3.873 -1.151 -3.855 1.00 97.00 240 SER A N 1
ATOM 1889 C CA . SER A 1 240 ? -4.356 -1.674 -2.574 1.00 97.00 240 SER A CA 1
ATOM 1890 C C . SER A 1 240 ? -5.861 -1.925 -2.596 1.00 97.00 240 SER A C 1
ATOM 1892 O O . SER A 1 240 ? -6.638 -1.113 -3.109 1.00 97.00 240 SER A O 1
ATOM 1894 N N . ARG A 1 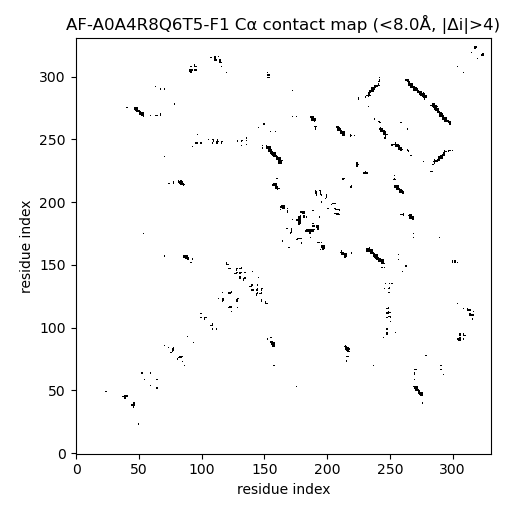241 ? -6.267 -3.015 -1.950 1.00 96.00 241 ARG A N 1
ATOM 1895 C CA . ARG A 1 241 ? -7.644 -3.401 -1.637 1.00 96.00 241 ARG A CA 1
ATOM 1896 C C . ARG A 1 241 ? -7.848 -3.690 -0.149 1.00 96.00 241 ARG A C 1
ATOM 1898 O O . ARG A 1 241 ? -8.952 -3.457 0.329 1.00 96.00 241 ARG A O 1
ATOM 1905 N N . SER A 1 242 ? -6.829 -4.163 0.580 1.00 95.88 242 SER A N 1
ATOM 1906 C CA . SER A 1 242 ? -6.970 -4.544 2.001 1.00 95.88 242 SER A CA 1
ATOM 1907 C C . SER A 1 242 ? -5.961 -3.925 2.973 1.00 95.88 242 SER A C 1
ATOM 1909 O O . SER A 1 242 ? -6.069 -4.161 4.181 1.00 95.88 242 SER A O 1
ATOM 1911 N N . GLY A 1 243 ? -5.014 -3.111 2.489 1.00 95.88 243 GLY A N 1
ATOM 1912 C CA . GLY A 1 243 ? -4.064 -2.395 3.348 1.00 95.88 243 GLY A CA 1
ATOM 1913 C C . GLY A 1 243 ? -4.765 -1.551 4.420 1.00 95.88 243 GLY A C 1
ATOM 1914 O O . GLY A 1 243 ? -5.937 -1.214 4.282 1.00 95.88 243 GLY A O 1
ATOM 1915 N N . LYS A 1 244 ? -4.075 -1.208 5.510 1.00 95.25 244 LYS A N 1
ATOM 1916 C CA . LYS A 1 244 ? -4.668 -0.487 6.650 1.00 95.25 244 LYS A CA 1
ATOM 1917 C C . LYS A 1 244 ? -4.005 0.868 6.853 1.00 95.25 244 LYS A C 1
ATOM 1919 O O . LYS A 1 244 ? -2.811 0.920 7.135 1.00 95.25 244 LYS A O 1
ATOM 1924 N N . SER A 1 245 ? -4.763 1.957 6.711 1.00 94.44 245 SER A N 1
ATOM 1925 C CA . SER A 1 245 ? -4.256 3.312 6.959 1.00 94.44 245 SER A CA 1
ATOM 1926 C C . SER A 1 245 ? -4.108 3.580 8.459 1.00 94.44 245 SER A C 1
ATOM 1928 O O . SER A 1 245 ? -5.104 3.663 9.177 1.00 94.44 245 SER A O 1
ATOM 1930 N N . ILE A 1 246 ? -2.863 3.709 8.930 1.00 93.12 246 ILE A N 1
ATOM 1931 C CA . ILE A 1 246 ? -2.548 3.822 10.365 1.00 93.12 246 ILE A CA 1
ATOM 1932 C C . ILE A 1 246 ? -2.130 5.228 10.800 1.00 93.12 246 ILE A C 1
ATOM 1934 O O . ILE A 1 246 ? -2.315 5.576 11.962 1.00 93.12 246 ILE A O 1
ATOM 1938 N N . SER A 1 247 ? -1.597 6.061 9.897 1.00 90.25 247 SER A N 1
ATOM 1939 C CA . SER A 1 247 ? -1.064 7.382 10.271 1.00 90.25 247 SER A CA 1
ATOM 1940 C C . SER A 1 247 ? -2.048 8.296 11.010 1.00 90.25 247 SER A C 1
ATOM 1942 O O . SER A 1 247 ? -1.615 8.937 11.969 1.00 90.25 247 SER A O 1
ATOM 1944 N N . PRO A 1 248 ? -3.349 8.346 10.654 1.00 91.25 248 PRO A N 1
ATOM 1945 C CA . PRO A 1 248 ? -4.305 9.183 11.376 1.00 91.25 248 PRO A CA 1
ATOM 1946 C C . PRO A 1 248 ? -4.549 8.778 12.838 1.00 91.25 248 PRO A C 1
ATOM 1948 O O . PRO A 1 248 ? -5.195 9.531 13.557 1.00 91.25 248 PRO A O 1
ATOM 1951 N N . LEU A 1 249 ? -4.077 7.605 13.284 1.00 89.94 249 LEU A N 1
ATOM 1952 C CA . LEU A 1 249 ? -4.263 7.126 14.660 1.00 89.94 249 LEU A CA 1
ATOM 1953 C C . LEU A 1 249 ? -3.204 7.662 15.636 1.00 89.94 249 LEU A C 1
ATOM 1955 O O . LEU A 1 249 ? -3.485 7.731 16.830 1.00 89.94 249 LEU A O 1
ATOM 1959 N N . VAL A 1 250 ? -2.000 8.010 15.162 1.00 79.94 250 VAL A N 1
ATOM 1960 C CA . VAL A 1 250 ? -0.818 8.261 16.024 1.00 79.94 250 VAL A CA 1
ATOM 1961 C C . VAL A 1 250 ? 0.063 9.441 15.576 1.00 79.94 250 VAL A C 1
ATOM 1963 O O . VAL A 1 250 ? 1.206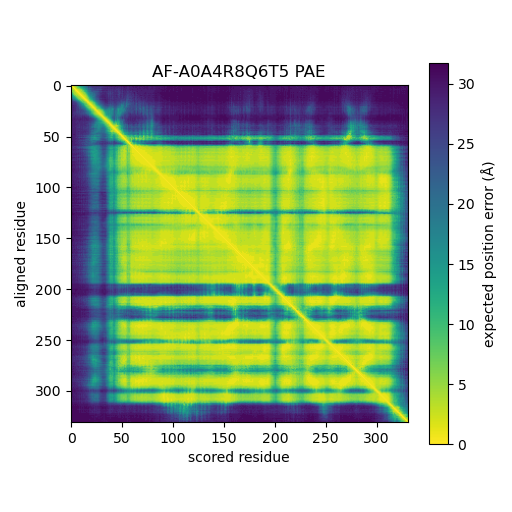 9.547 16.000 1.00 79.94 250 VAL A O 1
ATOM 1966 N N . ASP A 1 251 ? -0.460 10.319 14.718 1.00 74.50 251 ASP A N 1
ATOM 1967 C CA . ASP A 1 251 ? 0.279 11.394 14.030 1.00 74.50 251 ASP A CA 1
ATOM 1968 C C . ASP A 1 251 ? 1.487 10.938 13.205 1.00 74.50 251 ASP A C 1
ATOM 1970 O O . ASP A 1 251 ? 2.641 11.250 13.486 1.00 74.50 251 ASP A O 1
ATOM 1974 N N . GLY A 1 252 ? 1.196 10.189 12.138 1.00 66.75 252 GLY A N 1
ATOM 1975 C CA . GLY A 1 252 ? 2.175 9.870 11.100 1.00 66.75 252 GLY A CA 1
ATOM 1976 C C . GLY A 1 252 ? 2.157 10.861 9.927 1.00 66.75 252 GLY A C 1
ATOM 1977 O O . GLY A 1 252 ? 1.122 11.078 9.287 1.00 66.75 252 GLY A O 1
ATOM 1978 N N . ASP A 1 253 ? 3.329 11.375 9.558 1.00 63.25 253 ASP A N 1
ATOM 1979 C CA . ASP A 1 253 ? 3.488 12.346 8.463 1.00 63.25 253 ASP A CA 1
ATOM 1980 C C . ASP A 1 253 ? 3.435 11.733 7.047 1.00 63.25 253 ASP A C 1
ATOM 1982 O O . ASP A 1 253 ? 3.476 12.462 6.060 1.00 63.25 253 ASP A O 1
ATOM 1986 N N . CYS A 1 254 ? 3.335 10.404 6.907 1.00 73.06 254 CYS A N 1
ATOM 1987 C CA . CYS A 1 254 ? 3.555 9.714 5.627 1.00 73.06 254 CYS A CA 1
ATOM 1988 C C . CYS A 1 254 ? 2.363 8.917 5.074 1.00 73.06 254 CYS A C 1
ATOM 1990 O O . CYS A 1 254 ? 2.577 8.030 4.245 1.00 73.06 254 CYS A O 1
ATOM 1992 N N . LYS A 1 255 ? 1.123 9.211 5.503 1.00 89.50 255 LYS A N 1
ATOM 1993 C CA . LYS A 1 255 ? -0.115 8.528 5.051 1.00 89.50 255 LYS A CA 1
ATOM 1994 C C . LYS A 1 255 ? 0.067 7.015 4.958 1.00 89.50 255 LYS A C 1
ATOM 1996 O O . LYS A 1 255 ? -0.247 6.396 3.938 1.00 89.50 255 LYS A O 1
ATOM 2001 N N . GLU A 1 256 ? 0.652 6.450 6.001 1.00 91.00 256 GLU A N 1
ATOM 2002 C CA . GLU A 1 256 ? 1.122 5.083 6.018 1.00 91.00 256 GLU A CA 1
ATOM 2003 C C . GLU A 1 256 ? -0.051 4.118 5.900 1.00 91.00 256 GLU A C 1
ATOM 2005 O O . GLU A 1 256 ? -1.051 4.219 6.621 1.00 91.00 256 GLU A O 1
ATOM 2010 N N . VAL A 1 257 ? 0.106 3.175 4.978 1.00 94.38 257 VAL A N 1
ATOM 2011 C CA . VAL A 1 257 ? -0.759 2.021 4.792 1.00 94.38 257 VAL A CA 1
ATOM 2012 C C . VAL A 1 257 ? 0.087 0.775 4.994 1.00 94.38 257 VAL A C 1
ATOM 2014 O O . VAL A 1 257 ? 1.081 0.569 4.290 1.00 94.38 257 VAL A O 1
ATOM 2017 N N . VAL A 1 258 ? -0.303 -0.056 5.956 1.00 94.38 258 VAL A N 1
ATOM 2018 C CA . VAL A 1 258 ? 0.400 -1.302 6.271 1.00 94.38 258 VAL A CA 1
ATOM 2019 C C . VAL A 1 258 ? -0.329 -2.511 5.705 1.00 94.38 258 VAL A C 1
ATOM 2021 O O . VAL A 1 258 ? -1.558 -2.589 5.738 1.00 94.38 258 VAL A O 1
ATOM 2024 N N . PHE A 1 259 ? 0.444 -3.482 5.229 1.00 95.88 259 PHE A N 1
ATOM 2025 C CA . PHE A 1 259 ? -0.037 -4.817 4.886 1.00 95.88 259 PHE A CA 1
ATOM 2026 C C . PHE A 1 259 ? 0.575 -5.823 5.844 1.00 95.88 259 PHE A C 1
ATOM 2028 O O . PHE A 1 259 ? 1.795 -5.847 6.002 1.00 95.88 259 PHE A O 1
ATOM 2035 N N . ILE A 1 260 ? -0.257 -6.650 6.474 1.00 93.38 260 ILE A N 1
ATOM 2036 C CA . ILE A 1 260 ? 0.194 -7.692 7.399 1.00 93.38 260 ILE A CA 1
ATOM 2037 C C . ILE A 1 260 ? -0.012 -9.059 6.749 1.00 93.38 260 ILE A C 1
ATOM 2039 O O . ILE A 1 260 ? -1.073 -9.348 6.185 1.00 93.38 260 ILE A O 1
ATOM 2043 N N . GLN A 1 261 ? 1.011 -9.905 6.837 1.00 92.56 261 GLN A N 1
ATOM 2044 C CA . GLN A 1 261 ? 0.973 -11.296 6.403 1.00 92.56 261 GLN A CA 1
ATOM 2045 C C . GLN A 1 261 ? -0.258 -12.014 6.982 1.00 92.56 261 GLN A C 1
ATOM 2047 O O . GLN A 1 261 ? -0.545 -11.901 8.172 1.00 92.56 261 GLN A O 1
ATOM 2052 N N . ASN A 1 262 ? -0.967 -12.775 6.143 1.00 89.25 262 ASN A N 1
ATOM 2053 C CA . ASN A 1 262 ? -2.203 -13.505 6.476 1.00 89.25 262 ASN A CA 1
ATOM 2054 C C . ASN A 1 262 ? -3.413 -12.634 6.877 1.00 89.25 262 ASN A C 1
ATOM 2056 O O . ASN A 1 262 ? -4.460 -13.181 7.206 1.00 89.25 262 ASN A O 1
ATOM 2060 N N . MET A 1 263 ? -3.296 -11.305 6.844 1.00 91.62 263 MET A N 1
ATOM 2061 C CA . MET A 1 263 ? -4.415 -10.370 7.050 1.00 91.62 263 MET A CA 1
ATOM 2062 C C . MET A 1 263 ? -4.737 -9.556 5.796 1.00 91.62 263 MET A C 1
ATOM 2064 O O . MET A 1 263 ? -5.724 -8.828 5.769 1.00 91.62 263 MET A O 1
ATOM 2068 N N . THR A 1 264 ? -3.878 -9.648 4.785 1.00 93.12 264 THR A N 1
ATOM 2069 C CA . THR A 1 264 ? -3.991 -8.923 3.522 1.00 93.12 264 THR A CA 1
ATOM 2070 C C . THR A 1 264 ? -3.893 -9.877 2.345 1.00 93.12 264 THR A C 1
ATOM 2072 O O . THR A 1 264 ? -3.488 -11.032 2.514 1.00 93.12 264 THR A O 1
ATOM 2075 N N . GLY A 1 265 ? -4.315 -9.405 1.173 1.00 94.19 265 GLY A N 1
ATOM 2076 C CA . GLY A 1 265 ? -4.284 -10.185 -0.052 1.00 94.19 265 GLY A CA 1
ATOM 2077 C C . GLY A 1 265 ? -2.868 -10.509 -0.520 1.00 94.19 265 GLY A C 1
ATOM 2078 O O . GLY A 1 265 ? -1.855 -10.140 0.081 1.00 94.19 265 GLY A O 1
ATOM 2079 N N . LYS A 1 266 ? -2.808 -11.218 -1.642 1.00 96.12 266 LYS A N 1
ATOM 2080 C CA . LYS A 1 266 ? -1.567 -11.482 -2.368 1.00 96.12 266 LYS A CA 1
ATOM 2081 C C . LYS A 1 266 ? -1.328 -10.390 -3.402 1.00 96.12 266 LYS A C 1
ATOM 2083 O O . LYS A 1 266 ? -2.245 -9.709 -3.844 1.00 96.12 266 LYS A O 1
ATOM 2088 N N . PHE A 1 267 ? -0.090 -10.259 -3.846 1.00 96.88 267 PHE A N 1
ATOM 2089 C CA . PHE A 1 267 ? 0.335 -9.214 -4.767 1.00 96.88 267 PHE A CA 1
ATOM 2090 C C . PHE A 1 267 ? 0.726 -9.838 -6.099 1.00 96.88 267 PHE A C 1
ATOM 2092 O O . PHE A 1 267 ? 1.777 -10.471 -6.222 1.00 96.88 267 PHE A O 1
ATOM 2099 N N . LYS A 1 268 ? -0.124 -9.656 -7.108 1.00 95.50 268 LYS A N 1
ATOM 2100 C CA . LYS A 1 268 ? 0.150 -10.076 -8.479 1.00 95.50 268 LYS A CA 1
ATOM 2101 C C . LYS A 1 268 ? 1.016 -9.024 -9.156 1.00 95.50 268 LYS A C 1
ATOM 2103 O O . LYS A 1 268 ? 0.598 -7.884 -9.321 1.00 95.50 268 LYS A O 1
ATOM 2108 N N . LEU A 1 269 ? 2.205 -9.410 -9.594 1.00 93.81 269 LEU A N 1
ATOM 2109 C CA . LEU A 1 269 ? 3.084 -8.561 -10.387 1.00 93.81 269 LEU A CA 1
ATOM 2110 C C . LEU A 1 269 ? 2.534 -8.431 -11.815 1.00 93.81 269 LEU A C 1
ATOM 2112 O O . LEU A 1 269 ? 2.484 -9.403 -12.579 1.00 93.81 269 LEU A O 1
ATOM 2116 N N . VAL A 1 270 ? 2.103 -7.220 -12.165 1.00 91.31 270 VAL A N 1
ATOM 2117 C CA . VAL A 1 270 ? 1.410 -6.913 -13.428 1.00 91.31 270 VAL A CA 1
ATOM 2118 C C . VAL A 1 270 ? 2.280 -6.124 -14.408 1.00 91.31 270 VAL A C 1
ATOM 2120 O O . VAL A 1 270 ? 2.082 -6.220 -15.617 1.00 91.31 270 VAL A O 1
ATOM 2123 N N . GLY A 1 271 ? 3.318 -5.432 -13.933 1.00 88.50 271 GLY A N 1
ATOM 2124 C CA . GLY A 1 271 ? 4.232 -4.700 -14.810 1.00 88.50 271 GLY A CA 1
ATOM 2125 C C . GLY A 1 271 ? 5.542 -4.299 -14.146 1.00 88.50 271 GLY A C 1
ATOM 2126 O O . GLY A 1 271 ? 5.677 -4.333 -12.922 1.00 88.50 271 GLY A O 1
ATOM 2127 N N . ARG A 1 272 ? 6.510 -3.883 -14.967 1.00 89.00 272 ARG A N 1
ATOM 2128 C CA . ARG A 1 272 ? 7.735 -3.223 -14.504 1.00 89.00 272 ARG A CA 1
ATOM 2129 C C . ARG A 1 272 ? 8.128 -2.056 -15.406 1.00 89.00 272 ARG A C 1
ATOM 2131 O O . ARG A 1 272 ? 7.892 -2.095 -16.612 1.00 89.00 272 ARG A O 1
ATOM 2138 N N . GLN A 1 273 ? 8.812 -1.073 -14.836 1.00 85.00 273 GLN A N 1
ATOM 2139 C CA . GLN A 1 273 ? 9.456 0.027 -15.553 1.00 85.00 273 GLN A CA 1
ATOM 2140 C C . GLN A 1 273 ? 10.940 0.091 -15.193 1.00 85.00 273 GLN A C 1
ATOM 2142 O O . GLN A 1 273 ? 11.326 -0.123 -14.040 1.00 85.00 273 GLN A O 1
ATOM 2147 N N . VAL A 1 274 ? 11.780 0.388 -16.185 1.00 83.69 274 VAL A N 1
ATOM 2148 C CA . VAL A 1 274 ? 13.221 0.576 -16.007 1.00 83.69 274 VAL A CA 1
ATOM 2149 C C . VAL A 1 274 ? 13.533 2.070 -16.015 1.00 83.69 274 VAL A C 1
ATOM 2151 O O . VAL A 1 274 ? 13.183 2.804 -16.932 1.00 83.69 274 VAL A O 1
ATOM 2154 N N . LEU A 1 275 ? 14.220 2.540 -14.984 1.00 77.50 275 LEU A N 1
ATOM 2155 C CA . LEU A 1 275 ? 14.553 3.950 -14.820 1.00 77.50 275 LEU A CA 1
ATOM 2156 C C . LEU A 1 275 ? 16.066 4.145 -14.723 1.00 77.50 275 LEU A C 1
ATOM 2158 O O . LEU A 1 275 ? 16.824 3.212 -14.453 1.00 77.50 275 LEU A O 1
ATOM 2162 N N . GLY A 1 276 ? 16.502 5.383 -14.948 1.00 69.75 276 GLY A N 1
ATOM 2163 C CA . GLY A 1 276 ? 17.913 5.773 -14.910 1.00 69.75 276 GLY A CA 1
ATOM 2164 C C . GLY A 1 276 ? 18.539 5.841 -13.523 1.00 69.75 276 GLY A C 1
ATOM 2165 O O . GLY A 1 276 ? 19.750 6.002 -13.426 1.00 69.75 276 GLY A O 1
ATOM 2166 N N . GLY A 1 277 ? 17.741 5.756 -12.455 1.00 69.62 277 GLY A N 1
ATOM 2167 C CA . GLY A 1 277 ? 18.221 5.985 -11.091 1.00 69.62 277 GLY A CA 1
ATOM 2168 C C . GLY A 1 277 ? 18.448 7.459 -10.739 1.00 69.62 277 GLY A C 1
ATOM 2169 O O . GLY A 1 277 ? 19.006 7.744 -9.683 1.00 69.62 277 GLY A O 1
ATOM 2170 N N . ASN A 1 278 ? 18.011 8.391 -11.589 1.00 69.81 278 ASN A N 1
ATOM 2171 C CA . ASN A 1 278 ? 18.101 9.832 -11.351 1.00 69.81 278 ASN A CA 1
ATOM 2172 C C . ASN A 1 278 ? 16.716 10.401 -11.022 1.00 69.81 278 ASN A C 1
ATOM 2174 O O . ASN A 1 278 ? 15.713 9.993 -11.607 1.00 69.81 278 ASN A O 1
ATOM 2178 N N . TRP A 1 279 ? 16.685 11.353 -10.098 1.00 68.38 279 TRP A N 1
ATOM 2179 C CA . TRP A 1 279 ? 15.538 12.166 -9.711 1.00 68.38 279 TRP A CA 1
ATOM 2180 C C . TRP A 1 279 ? 15.922 13.657 -9.793 1.00 68.38 279 TRP A C 1
ATOM 2182 O O . TRP A 1 279 ? 17.061 14.015 -10.097 1.00 68.38 279 TRP A O 1
ATOM 2192 N N . ARG A 1 280 ? 14.950 14.539 -9.556 1.00 67.31 280 ARG A N 1
ATOM 2193 C CA . ARG A 1 280 ? 15.093 16.003 -9.500 1.00 67.31 280 ARG A CA 1
ATOM 2194 C C . ARG A 1 280 ? 16.263 16.466 -8.651 1.00 67.31 280 ARG A C 1
ATOM 2196 O O . ARG A 1 280 ? 16.643 15.801 -7.692 1.00 67.31 280 ARG A O 1
ATOM 2203 N N . ASP A 1 281 ? 16.771 17.646 -8.992 1.00 64.25 281 ASP A N 1
ATOM 2204 C CA . ASP A 1 281 ? 17.791 18.363 -8.220 1.00 64.25 281 ASP A CA 1
ATOM 2205 C C . ASP A 1 281 ? 19.070 17.539 -7.996 1.00 64.25 281 ASP A C 1
ATOM 2207 O O . ASP A 1 281 ? 19.747 17.666 -6.980 1.00 64.25 281 ASP A O 1
ATOM 2211 N N . GLY A 1 282 ? 19.385 16.647 -8.944 1.00 61.31 282 GLY A N 1
ATOM 2212 C CA . GLY A 1 282 ? 20.538 15.748 -8.867 1.00 61.31 282 GLY A CA 1
ATOM 2213 C C . GLY A 1 282 ? 20.393 14.624 -7.836 1.00 61.31 282 GLY A C 1
ATOM 2214 O O . GLY A 1 282 ? 21.366 13.918 -7.566 1.00 61.31 282 GLY A O 1
ATOM 2215 N N . LYS A 1 283 ? 19.200 14.436 -7.256 1.00 66.94 283 LYS A N 1
ATOM 2216 C CA . LYS A 1 283 ? 18.933 13.373 -6.283 1.00 66.94 283 LYS A CA 1
ATOM 2217 C C . LYS A 1 283 ? 18.866 12.013 -6.972 1.00 66.94 283 LYS A C 1
ATOM 2219 O O . LYS A 1 283 ? 18.565 11.900 -8.160 1.00 66.94 283 LYS A O 1
ATOM 2224 N N . ARG A 1 284 ? 19.130 10.946 -6.217 1.00 71.56 284 ARG A N 1
ATOM 2225 C CA . ARG A 1 284 ? 18.949 9.574 -6.710 1.00 71.56 284 ARG A CA 1
ATOM 2226 C C . ARG A 1 284 ? 17.462 9.222 -6.735 1.00 71.56 284 ARG A C 1
ATOM 2228 O O . ARG A 1 284 ? 16.734 9.523 -5.795 1.00 71.56 284 ARG A O 1
ATOM 2235 N N . GLY A 1 285 ? 17.035 8.588 -7.820 1.00 75.25 285 GLY A N 1
ATOM 2236 C CA . GLY A 1 285 ? 15.698 8.029 -8.008 1.00 75.25 285 GLY A CA 1
ATOM 2237 C C . GLY A 1 285 ? 15.726 6.499 -8.074 1.00 75.25 285 GLY A C 1
ATOM 2238 O O . GLY A 1 285 ? 16.797 5.892 -7.991 1.00 75.25 285 GLY A O 1
ATOM 2239 N N . PRO A 1 286 ? 14.570 5.849 -8.282 1.00 82.00 286 PRO A N 1
ATOM 2240 C CA . PRO A 1 286 ? 14.517 4.413 -8.464 1.00 82.00 286 PRO A CA 1
ATOM 2241 C C . PRO A 1 286 ? 15.143 4.042 -9.813 1.00 82.00 286 PRO A C 1
ATOM 2243 O O . PRO A 1 286 ? 15.084 4.794 -10.787 1.00 82.00 286 PRO A O 1
ATOM 2246 N N . ARG A 1 287 ? 15.732 2.850 -9.884 1.00 82.31 287 ARG A N 1
ATOM 2247 C CA . ARG A 1 287 ? 16.195 2.203 -11.123 1.00 82.31 287 ARG A CA 1
ATOM 2248 C C . ARG A 1 287 ? 15.171 1.224 -11.684 1.00 82.31 287 ARG A C 1
ATOM 2250 O O . ARG A 1 287 ? 15.237 0.850 -12.861 1.00 82.31 287 ARG A O 1
ATOM 2257 N N . ARG A 1 288 ? 14.247 0.768 -10.843 1.00 86.94 288 ARG A N 1
ATOM 2258 C CA . ARG A 1 288 ? 13.167 -0.148 -11.202 1.00 86.94 288 ARG A CA 1
ATOM 2259 C C . ARG A 1 288 ? 11.903 0.225 -10.447 1.00 86.94 288 ARG A C 1
ATOM 2261 O O . ARG A 1 288 ? 11.957 0.487 -9.247 1.00 86.94 288 ARG A O 1
ATOM 2268 N N . VAL A 1 289 ? 10.786 0.189 -11.160 1.00 91.00 289 VAL A N 1
ATOM 2269 C CA . VAL A 1 289 ? 9.446 0.267 -10.580 1.00 91.00 289 VAL A CA 1
ATOM 2270 C C . VAL A 1 289 ? 8.730 -1.038 -10.880 1.00 91.00 289 VAL A C 1
ATOM 2272 O O . VAL A 1 289 ? 8.737 -1.479 -12.029 1.00 91.00 289 VAL A O 1
ATOM 2275 N N . TYR A 1 290 ? 8.125 -1.647 -9.870 1.00 94.19 290 TYR A N 1
ATOM 2276 C CA . TYR A 1 290 ? 7.284 -2.831 -10.015 1.00 94.19 290 TYR A CA 1
ATOM 2277 C C . TYR A 1 290 ? 5.840 -2.473 -9.678 1.00 94.19 290 TYR A C 1
ATOM 2279 O O . TYR A 1 290 ? 5.578 -1.856 -8.645 1.00 94.19 290 TYR A O 1
ATOM 2287 N N . TYR A 1 291 ? 4.920 -2.860 -10.557 1.00 94.94 291 TYR A N 1
ATOM 2288 C CA . TYR A 1 291 ? 3.492 -2.600 -10.418 1.00 94.94 291 TYR A CA 1
ATOM 2289 C C . TYR A 1 291 ? 2.784 -3.868 -9.971 1.00 94.94 291 TYR A C 1
ATOM 2291 O O . TYR A 1 291 ? 2.911 -4.907 -10.626 1.00 94.94 291 TYR A O 1
ATOM 2299 N N . PHE A 1 292 ? 2.018 -3.772 -8.891 1.00 96.38 292 PHE A N 1
ATOM 2300 C CA . PHE A 1 292 ? 1.260 -4.887 -8.342 1.00 96.38 292 PHE A CA 1
ATOM 2301 C C . PHE A 1 292 ? -0.233 -4.577 -8.295 1.00 96.38 292 PHE A C 1
ATOM 2303 O O . PHE A 1 292 ? -0.631 -3.474 -7.920 1.00 96.38 292 PHE A O 1
ATOM 2310 N N . ASP A 1 293 ? -1.046 -5.577 -8.618 1.00 96.19 293 ASP A N 1
ATOM 2311 C CA . ASP A 1 293 ? -2.459 -5.614 -8.249 1.00 96.19 293 ASP A CA 1
ATOM 2312 C C . ASP A 1 293 ? -2.615 -6.489 -7.007 1.00 96.19 293 ASP A C 1
ATOM 2314 O O . ASP A 1 293 ? -2.115 -7.619 -6.975 1.00 96.19 293 ASP A O 1
ATOM 2318 N N . GLU A 1 294 ? -3.277 -5.975 -5.973 1.00 97.06 294 GLU A N 1
ATOM 2319 C CA . GLU A 1 294 ? -3.640 -6.806 -4.833 1.00 97.06 294 GLU A CA 1
ATOM 2320 C C . GLU A 1 294 ? -4.831 -7.699 -5.207 1.00 97.06 294 GLU A C 1
ATOM 2322 O O . GLU A 1 294 ? -5.910 -7.227 -5.566 1.00 97.06 294 GLU A O 1
ATOM 2327 N N . ILE A 1 295 ? -4.633 -9.008 -5.109 1.00 95.06 295 ILE A N 1
ATOM 2328 C CA . ILE A 1 295 ? -5.614 -10.049 -5.404 1.00 95.06 295 ILE A CA 1
ATOM 2329 C C . ILE A 1 295 ? -5.902 -10.862 -4.144 1.00 95.06 295 ILE A C 1
ATOM 2331 O O . ILE A 1 295 ? -5.125 -10.836 -3.194 1.00 95.06 295 ILE A O 1
ATOM 2335 N N . GLU A 1 296 ? -7.012 -11.604 -4.130 1.00 93.69 296 GLU A N 1
ATOM 2336 C CA . GLU A 1 296 ? -7.399 -12.429 -2.969 1.00 93.69 296 GLU A CA 1
ATOM 2337 C C . GLU A 1 296 ? -7.449 -11.622 -1.653 1.00 93.69 296 GLU A C 1
ATOM 2339 O O . GLU A 1 296 ? -7.185 -12.143 -0.572 1.00 93.69 296 GLU A O 1
ATOM 2344 N N . ALA A 1 297 ? -7.756 -10.324 -1.751 1.00 91.06 297 ALA A N 1
ATOM 2345 C CA . ALA A 1 297 ? -7.952 -9.459 -0.601 1.00 91.06 297 ALA A CA 1
ATOM 2346 C C . ALA A 1 297 ? -9.114 -10.005 0.248 1.00 91.06 297 ALA A C 1
ATOM 2348 O O . ALA A 1 297 ? -10.187 -10.247 -0.315 1.00 91.06 297 ALA A O 1
ATOM 2349 N N . PRO A 1 298 ? -8.931 -10.205 1.567 1.00 87.44 298 PRO A N 1
ATOM 2350 C CA . PRO A 1 298 ? -10.007 -10.665 2.431 1.00 87.44 298 PRO A CA 1
ATOM 2351 C C . PRO A 1 298 ? -11.197 -9.712 2.351 1.00 87.44 298 PRO A C 1
ATOM 2353 O O . PRO A 1 298 ? -11.021 -8.492 2.395 1.00 87.44 298 PRO A O 1
ATOM 2356 N N . GLU A 1 299 ? -12.408 -10.257 2.273 1.00 77.50 299 GLU A N 1
ATOM 2357 C CA . GLU A 1 299 ? -13.610 -9.449 2.440 1.00 77.50 299 GLU A CA 1
ATOM 2358 C C . GLU A 1 299 ? -13.634 -8.917 3.875 1.00 77.50 299 GLU A C 1
ATOM 2360 O O . GLU A 1 299 ? -13.754 -9.671 4.838 1.00 77.50 299 GLU A O 1
ATOM 2365 N N . THR A 1 300 ? -13.464 -7.607 4.035 1.00 66.44 300 THR A N 1
ATOM 2366 C CA . THR A 1 300 ? -13.622 -6.957 5.336 1.00 66.44 300 THR A CA 1
ATOM 2367 C C . THR A 1 300 ? -14.984 -6.291 5.388 1.00 66.44 300 THR A C 1
ATOM 2369 O O . THR A 1 300 ? -15.179 -5.233 4.786 1.00 66.44 300 THR A O 1
ATOM 2372 N N . GLU A 1 301 ? -15.916 -6.878 6.133 1.00 61.22 301 GLU A N 1
ATOM 2373 C CA . GLU A 1 301 ? -17.148 -6.196 6.523 1.00 61.22 301 GLU A CA 1
ATOM 2374 C C . GLU A 1 301 ? -16.802 -5.122 7.563 1.00 61.22 301 GLU A C 1
ATOM 2376 O O . GLU A 1 301 ? -16.734 -5.377 8.762 1.00 61.22 301 GLU A O 1
ATOM 2381 N N . SER A 1 302 ? -16.515 -3.902 7.106 1.00 75.31 302 SER A N 1
ATOM 2382 C CA . SER A 1 302 ? -16.494 -2.742 7.995 1.00 75.31 302 SER A CA 1
ATOM 2383 C C . SER A 1 302 ? -17.841 -2.039 7.921 1.00 75.31 302 SER A C 1
ATOM 2385 O O . SER A 1 302 ? -18.272 -1.615 6.850 1.00 75.31 302 SER A O 1
ATOM 2387 N N . HIS A 1 303 ? -18.499 -1.883 9.068 1.00 84.19 303 HIS A N 1
ATOM 2388 C CA . HIS A 1 303 ? -19.727 -1.092 9.174 1.00 84.19 303 HIS A CA 1
ATOM 2389 C C . HIS A 1 303 ? -19.457 0.416 9.283 1.00 84.19 303 HIS A C 1
ATOM 2391 O O . HIS A 1 303 ? -20.400 1.204 9.295 1.00 84.19 303 HIS A O 1
ATOM 2397 N N . ILE A 1 304 ? -18.186 0.824 9.367 1.00 90.62 304 ILE A N 1
ATOM 2398 C CA . ILE A 1 304 ? -17.800 2.227 9.493 1.00 90.62 304 ILE A CA 1
ATOM 2399 C C . ILE A 1 304 ? -17.927 2.913 8.138 1.00 90.62 304 ILE A C 1
ATOM 2401 O O . ILE A 1 304 ? -17.391 2.466 7.126 1.00 90.62 304 ILE A O 1
ATOM 2405 N N . THR A 1 305 ? -18.606 4.052 8.130 1.00 92.44 305 THR A N 1
ATOM 2406 C CA . THR A 1 305 ? -18.839 4.858 6.938 1.00 92.44 305 THR A CA 1
ATOM 2407 C C . THR A 1 305 ? -18.121 6.202 7.022 1.00 92.44 305 THR A C 1
ATOM 2409 O O . THR A 1 305 ? -17.795 6.714 8.092 1.00 92.44 305 THR A O 1
ATOM 2412 N N . ALA A 1 306 ? -17.956 6.864 5.874 1.00 91.25 306 ALA A N 1
ATOM 2413 C CA . ALA A 1 306 ? -17.454 8.238 5.826 1.00 91.25 306 ALA A CA 1
ATOM 2414 C C . ALA A 1 306 ? -18.315 9.227 6.641 1.00 91.25 306 ALA A C 1
ATOM 2416 O O . ALA A 1 306 ? -17.833 10.286 7.044 1.00 91.25 306 ALA A O 1
ATOM 2417 N N . ARG A 1 307 ? -19.600 8.914 6.869 1.00 90.19 307 ARG A N 1
ATOM 2418 C CA . ARG A 1 307 ? -20.482 9.730 7.712 1.00 90.19 307 ARG A CA 1
ATOM 2419 C C . ARG A 1 307 ? -20.107 9.597 9.184 1.00 90.19 307 ARG A C 1
ATOM 2421 O O . ARG A 1 307 ? -20.099 10.613 9.870 1.00 90.19 307 ARG A O 1
ATOM 2428 N N . ASP A 1 308 ? -19.762 8.399 9.638 1.00 90.69 308 ASP A N 1
ATOM 2429 C CA . ASP A 1 308 ? -19.342 8.168 11.023 1.00 90.69 308 ASP A CA 1
ATOM 2430 C C . ASP A 1 308 ? -18.072 8.963 11.331 1.00 90.69 308 ASP A C 1
ATOM 2432 O O . ASP A 1 308 ? -18.031 9.680 12.326 1.00 90.69 308 ASP A O 1
ATOM 2436 N N . ILE A 1 309 ? -17.113 8.974 10.395 1.00 90.94 309 ILE A N 1
ATOM 2437 C CA . ILE A 1 309 ? -15.896 9.799 10.466 1.00 90.94 309 ILE A CA 1
ATOM 2438 C C . ILE A 1 309 ? -16.226 11.298 10.587 1.00 90.94 309 ILE A C 1
ATOM 2440 O O . ILE A 1 309 ? -15.678 11.995 11.436 1.00 90.94 309 ILE A O 1
ATOM 2444 N N . LYS A 1 310 ? -17.146 11.821 9.764 1.00 86.75 310 LYS A N 1
ATOM 2445 C CA . LYS A 1 310 ? -17.548 13.244 9.816 1.00 86.75 310 LYS A CA 1
ATOM 2446 C C . LYS A 1 310 ? -18.283 13.614 11.100 1.00 86.75 310 LYS A C 1
ATOM 2448 O O . LYS A 1 310 ? -18.206 14.760 11.531 1.00 86.75 310 LYS A O 1
ATOM 2453 N N . ASN A 1 311 ? -19.016 12.663 11.667 1.00 84.88 311 ASN A N 1
ATOM 2454 C CA . ASN A 1 311 ? -19.824 12.860 12.862 1.00 84.88 311 ASN A CA 1
ATOM 2455 C C . ASN A 1 311 ? -19.044 12.608 14.158 1.00 84.88 311 ASN A C 1
ATOM 2457 O O . ASN A 1 311 ? -19.612 12.818 15.234 1.00 84.88 311 ASN A O 1
ATOM 2461 N N . MET A 1 312 ? -17.775 12.182 14.079 1.00 83.19 312 MET A N 1
ATOM 2462 C CA . MET A 1 312 ? -16.896 12.116 15.243 1.00 83.19 312 MET A CA 1
ATOM 2463 C C . MET A 1 312 ? -16.873 13.493 15.907 1.00 83.19 312 MET A C 1
ATOM 2465 O O . MET A 1 312 ? -16.436 14.486 15.325 1.00 83.19 312 MET A O 1
ATOM 2469 N N . LYS A 1 313 ? -17.406 13.570 17.127 1.00 64.06 313 LYS A N 1
ATOM 2470 C CA . LYS A 1 313 ? -17.366 14.800 17.912 1.00 64.06 313 LYS A CA 1
ATOM 2471 C C . LYS A 1 313 ? -15.960 14.942 18.478 1.00 64.06 313 LYS A C 1
ATOM 2473 O O . LYS A 1 313 ? -15.624 14.257 19.438 1.00 64.06 313 LYS 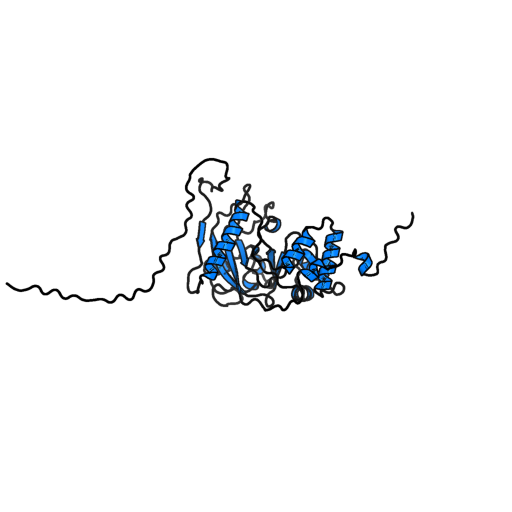A O 1
ATOM 2478 N N . TYR A 1 314 ? -15.177 15.855 17.910 1.00 60.03 314 TYR A N 1
ATOM 2479 C CA . TYR A 1 314 ? -13.900 16.298 18.472 1.00 60.03 314 TYR A CA 1
ATOM 2480 C C . TYR A 1 314 ? -14.177 17.160 19.703 1.00 60.03 314 TYR A C 1
ATOM 2482 O O . TYR A 1 314 ? -14.176 18.387 19.644 1.00 60.03 314 TYR A O 1
ATOM 2490 N N . LYS A 1 315 ? -14.518 16.526 20.820 1.00 46.00 315 LYS A N 1
ATOM 2491 C CA . LYS A 1 315 ? -14.356 17.177 22.117 1.00 46.00 315 LYS A CA 1
ATOM 2492 C C . LYS A 1 315 ? -12.913 16.944 22.532 1.00 46.00 315 LYS A C 1
ATOM 2494 O O . LYS A 1 315 ? -12.445 15.814 22.414 1.00 46.00 315 LYS A O 1
ATOM 2499 N N . GLY A 1 316 ? -12.211 18.004 22.934 1.00 45.34 316 GLY A N 1
ATOM 2500 C CA . GLY A 1 316 ? -10.818 17.908 23.370 1.00 45.34 316 GLY A CA 1
ATOM 2501 C C . GLY A 1 316 ? -10.642 16.734 24.333 1.00 45.34 316 GLY A C 1
ATOM 2502 O O . GLY A 1 316 ? -11.488 16.517 25.201 1.00 45.34 316 GLY A O 1
ATOM 2503 N N . PHE A 1 317 ? -9.584 15.951 24.135 1.00 44.56 317 PHE A N 1
ATOM 2504 C CA . PHE A 1 317 ? -9.317 14.666 24.794 1.00 44.56 317 PHE A CA 1
ATOM 2505 C C . PHE A 1 317 ? -9.508 14.672 26.318 1.00 44.56 317 PHE A C 1
ATOM 2507 O O . PHE A 1 317 ? -9.943 13.671 26.883 1.00 44.56 317 PHE A O 1
ATOM 2514 N N . PHE A 1 318 ? -9.296 15.811 26.978 1.00 43.31 318 PHE A N 1
ATOM 2515 C CA . PHE A 1 318 ? -9.538 15.968 28.411 1.00 43.31 318 PHE A CA 1
ATOM 2516 C C . PHE A 1 318 ? -11.014 15.766 28.805 1.00 43.31 318 PHE A C 1
ATOM 2518 O O . PHE A 1 318 ? -11.303 14.983 29.708 1.00 43.31 318 PHE A O 1
ATOM 2525 N N . GLU A 1 319 ? -11.973 16.332 28.064 1.00 40.53 319 GLU A N 1
ATOM 2526 C CA . GLU A 1 319 ? -13.400 16.231 28.411 1.00 40.53 319 GLU A CA 1
ATOM 2527 C C . GLU A 1 319 ? -13.970 14.807 28.272 1.00 40.53 319 GLU A C 1
ATOM 2529 O O . GLU A 1 319 ? -14.937 14.461 28.952 1.00 40.53 319 GLU A O 1
ATOM 2534 N N . ALA A 1 320 ? -13.400 13.976 27.392 1.00 40.38 320 ALA A N 1
ATOM 2535 C CA . ALA A 1 320 ? -13.921 12.640 27.086 1.00 40.38 320 ALA A CA 1
ATOM 2536 C C . ALA A 1 320 ? -13.496 11.563 28.103 1.00 40.38 320 ALA A C 1
ATOM 2538 O O . ALA A 1 320 ? -14.203 10.569 28.264 1.00 40.38 320 ALA A O 1
ATOM 2539 N N . PHE A 1 321 ? -12.382 11.771 28.812 1.00 43.97 321 PHE A N 1
ATOM 2540 C CA . PHE A 1 321 ? -11.837 10.829 29.800 1.00 43.97 321 PHE A CA 1
ATOM 2541 C C . PHE A 1 321 ? -12.147 11.203 31.255 1.00 43.97 321 PHE A C 1
ATOM 2543 O O . PHE A 1 321 ? -11.632 10.578 32.178 1.00 43.97 321 PHE A O 1
ATOM 2550 N N . GLY A 1 322 ? -12.986 12.218 31.489 1.00 36.50 322 GLY A N 1
ATOM 2551 C CA . GLY A 1 322 ? -13.293 12.675 32.846 1.00 36.50 322 GLY A CA 1
ATOM 2552 C C . GLY A 1 322 ? -12.113 13.354 33.548 1.00 36.50 322 GLY A C 1
ATOM 2553 O O . GLY A 1 322 ? -12.198 13.633 34.744 1.00 36.50 322 GLY A O 1
ATOM 2554 N N . PHE A 1 323 ? -11.040 13.678 32.820 1.00 38.44 323 PHE A N 1
ATOM 2555 C CA . PHE A 1 323 ? -10.124 14.721 33.251 1.00 38.44 323 PHE A CA 1
ATOM 2556 C C . PHE A 1 323 ? -10.895 16.027 33.083 1.00 38.44 323 PHE A C 1
ATOM 2558 O O . PHE A 1 323 ? -11.037 16.542 31.978 1.00 38.44 323 PHE A O 1
ATOM 2565 N N . GLY A 1 324 ? -11.499 16.513 34.171 1.00 28.25 324 GLY A N 1
ATOM 2566 C CA . GLY A 1 324 ? -12.168 17.811 34.166 1.00 28.25 324 GLY A CA 1
ATOM 2567 C C . GLY A 1 324 ? -11.266 18.889 33.551 1.00 28.25 324 GLY A C 1
ATOM 2568 O O . GLY A 1 324 ? -10.053 18.674 33.441 1.00 28.25 324 GLY A O 1
ATOM 2569 N N . PRO A 1 325 ? -11.818 20.051 33.153 1.00 31.59 325 PRO A N 1
ATOM 2570 C CA . PRO A 1 325 ? -10.967 21.190 32.846 1.00 31.59 325 PRO A CA 1
ATOM 2571 C C . PRO A 1 325 ? -9.975 21.301 34.002 1.00 31.59 325 PRO A C 1
ATOM 2573 O O . PRO A 1 325 ? -10.398 21.379 35.156 1.00 31.59 325 PRO A O 1
ATOM 2576 N N . CYS A 1 326 ? -8.669 21.221 33.727 1.00 32.28 326 CYS A N 1
ATOM 2577 C CA . CYS A 1 326 ? -7.720 21.746 34.689 1.00 32.28 326 CYS A CA 1
ATOM 2578 C C . CYS A 1 326 ? -8.204 23.169 34.920 1.00 32.28 326 CYS A C 1
ATOM 2580 O O . CYS A 1 326 ? -8.176 23.991 34.000 1.00 32.28 326 CYS A O 1
ATOM 2582 N N . GLU A 1 327 ? -8.749 23.417 36.107 1.00 30.42 327 GLU A N 1
ATOM 2583 C CA . GLU A 1 327 ? -8.971 24.757 36.590 1.00 30.42 327 GLU A CA 1
ATOM 2584 C C . GLU A 1 327 ? -7.597 25.421 36.541 1.00 30.42 327 GLU A C 1
ATOM 2586 O O . GLU A 1 327 ? -6.796 25.323 37.465 1.00 30.42 327 GLU A O 1
ATOM 2591 N N . LEU A 1 328 ? -7.311 26.127 35.449 1.00 32.44 328 LEU A N 1
ATOM 2592 C CA . LEU A 1 328 ? -6.449 27.294 35.490 1.00 32.44 328 LEU A CA 1
ATOM 2593 C C . LEU A 1 328 ? -7.245 28.390 36.207 1.00 32.44 328 LEU A C 1
ATOM 2595 O O . LEU A 1 328 ? -7.620 29.412 35.639 1.00 32.44 328 LEU A O 1
ATOM 2599 N N . GLY A 1 329 ? -7.565 28.107 37.467 1.00 26.83 329 GLY A N 1
ATOM 2600 C CA . GLY A 1 329 ? -7.941 29.072 38.468 1.00 26.83 329 GLY A CA 1
ATOM 2601 C C . GLY A 1 329 ? -6.660 29.499 39.163 1.00 26.83 329 GLY A C 1
ATOM 2602 O O . GLY A 1 329 ? -6.037 28.700 39.846 1.00 26.83 329 GLY A O 1
ATOM 2603 N N . CYS A 1 330 ? -6.307 30.766 38.967 1.00 28.27 330 CYS A N 1
ATOM 2604 C CA . CYS A 1 330 ? -5.558 31.589 39.912 1.00 28.27 330 CYS A CA 1
ATOM 2605 C C . CYS A 1 330 ? -4.241 31.012 40.465 1.00 28.27 330 CYS A C 1
ATOM 2607 O O . CYS A 1 330 ? -4.245 30.330 41.485 1.00 28.27 330 CYS A O 1
ATOM 2609 N N . CYS A 1 331 ? -3.120 31.448 39.884 1.00 31.73 331 CYS A N 1
ATOM 2610 C CA . CYS A 1 331 ? -2.039 32.131 40.608 1.00 31.73 331 CYS A CA 1
ATOM 2611 C C . CYS A 1 331 ? -1.122 32.856 39.621 1.00 31.73 331 CYS A C 1
ATOM 2613 O O . CYS A 1 331 ? -0.630 32.193 38.681 1.00 31.73 331 CYS A O 1
#

pLDDT: mean 72.84, std 23.27, range [25.34, 97.5]

Foldseek 3Di:
DDDDDDDDDDDDDPDPPPPDDDQPDPDDDDDDDDDDDADADPVGHRWWFGWDFDDDDDPLDPVLVVQCVVLVVQQCCCQRVVPWDKFPWDLQLVLLCVVLVVDDDPLLLQLLLVLVLVVLVQDPPPCLLVQLVCCLVPNDDDPSPVVSQLSFFFTFIKWKDFAADDPVLCCQQVNQAAQPPVSDDRQKAFPLSVHDHPVVVPDDPRDFKDKIAGTRHCLRVPPQFPDPDDGRQEMEIEGGDGWGQRCSNNPDPGSITMDGTPQFAIWGFGIKIAGPQAGPPRTGDHRMYTYTYGPPGDDDPDPDGSVNSVPSDSDRPCVVVVVPPPPPPDD

Secondary structure (DSSP, 8-state):
----PPP--------------------------S-----B-TTS-B-EEEEE---SSS---HHHHHHHHHHHHHHHHHHHH---B--S--HHHHHHHHHHTT--SHHHHHHHHHHHHHHTT--SSSSHHHHHHHHHHH----HHHHHHHHHSPPEEEEEEEEE---HHHHHHHHTTPPPTTT--STTEE-HHHH---GGGGGSSPPP-EEEEEESB-GGGGTTTSS-SS---SEEEEEEEEEEEE-HHHHT-TT-EEEEETTTS-EEEEEEEEEE-SB-GGG-B--SEEEEEEEES---------HHHHHH-----HHHHTT---------